Protein AF-E2BE60-F1 (afdb_monomer)

Organism: Harpegnathos saltator (NCBI:txid610380)

Secondary structure (DSSP, 8-state):
---THHHH-TTSGGG--S---S---TTHHHHHHHHHHHHHHHHTTTTTGGGTTSSTT--HHHHHTTSHHHHHHHHHHSTTSS-----SSSHHHHHHHHHHHHHHHHHHT--GGGPPPHHHHHS-S-HHHHHHHHHHHHHHGGG-TT--S---SPPPPP-------HHHHHHHHTT--TTS--TTS----S-------------

Nearest PDB structures (foldseek):
  1wyp-assembly1_A  TM=8.301E-01  e=1.206E-05  Homo sapiens
  1wyn-assembly1_A  TM=6.933E-01  e=1.732E-06  Homo sapiens
  1ujo-assembly1_A  TM=7.524E-01  e=6.278E-05  Mus musculus
  1p2x-assembly1_A  TM=7.053E-01  e=1.124E-04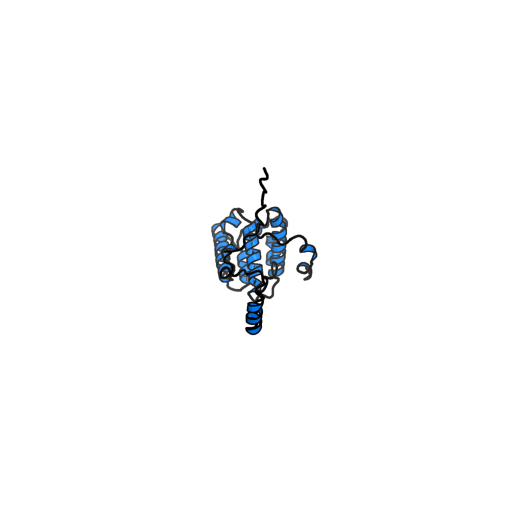  Schizosaccharomyces pombe
  1wym-assembly1_A  TM=6.434E-01  e=5.171E-05  Homo sapiens

Mean predicted aligned error: 15.87 Å

Solvent-accessible surface area (backbone atoms only — not comparable to full-atom values): 12934 Å² total; per-residue (Å²): 132,90,57,80,58,76,84,70,47,70,84,76,59,78,79,65,80,90,80,74,100,70,76,87,51,85,80,46,48,60,59,54,48,50,52,50,49,53,52,47,31,58,79,44,70,40,74,64,32,56,74,44,66,62,36,91,89,49,54,74,62,70,48,51,44,48,16,47,62,57,33,51,48,48,32,68,73,41,76,75,57,57,86,77,80,51,89,79,76,62,70,72,44,22,49,49,23,33,53,47,32,52,56,31,38,51,75,72,63,36,59,73,90,47,57,59,57,60,63,25,50,69,72,60,75,38,58,62,43,49,52,47,25,54,40,43,49,25,48,42,46,77,79,38,85,86,57,84,72,88,74,38,73,74,81,79,81,76,82,80,78,78,79,71,51,71,67,56,52,57,58,48,67,76,61,69,54,103,74,74,75,70,90,83,76,76,75,83,80,76,80,79,88,68,86,80,82,83,78,82,88,76,134

InterPro domains:
  IPR000557 Calponin repeat [PF00402] (176-199)
  IPR000557 Calponin repeat [PS01052] (176-194)
  IPR000557 Calponin repeat [PS51122] (176-200)
  IPR001715 Calponin homology domain [PF00307] (60-141)
  IPR001715 Calponin homology domain [PS50021] (34-141)
  IPR001715 Calponin homology domain [SM00033] (32-137)
  IPR001997 Calponin/LIMCH1 [PR00889] (71-88)
  IPR001997 Calponin/LIMCH1 [PR00889] (123-138)
  IPR003096 Smooth muscle protein/calponin [PR00888] (60-75)
  IPR003096 Smooth muscle protein/calponin [PR00888] (93-109)
  IPR003096 Smooth muscle protein/calponin [PR00888] (109-124)
  IPR003096 Smooth muscle protein/calponin [PR00888] (130-144)
  IPR003096 Smooth muscle protein/calponin [PR00888] (164-177)
  IPR003096 Smooth muscle protein/calponin [PR00888] (177-192)
  IPR036872 CH domain superfamily [G3DSA:1.10.418.10] (22-181)
  IPR036872 CH domain superfamily [SSF47576] (58-186)
  IPR050606 Calponin-like [PTHR47385] (58-199)

Foldseek 3Di:
DPDPCVVVDCVVVVPDPPDDPDDDDPVCLVVLLVLVLVQLCQLVVVPPSVVQVVPVPHDSLNSCLQLQSLLVVLCSLPNPLQPDQDPDDDNVSSQVSLVSSLSSCVVLPQDPVLRDHSCCSNVVVCSVSVSSNSLSSLQSSLVPPPDPTDGRDDHPDDDPPPDDDPVRVVVVVVPPDPPPDDPPPDPVPDPPPDDPDDDDPDD

Structure (mmCIF, N/CA/C/O backbone):
data_AF-E2BE60-F1
#
_entry.id   AF-E2BE60-F1
#
loop_
_atom_site.group_PDB
_atom_site.id
_atom_site.type_symbol
_atom_site.label_atom_id
_atom_site.label_alt_id
_atom_site.label_comp_id
_atom_site.label_asym_id
_atom_site.label_entity_id
_atom_site.label_seq_id
_atom_site.pdbx_PDB_ins_code
_atom_site.Cartn_x
_atom_site.Cartn_y
_atom_site.Cartn_z
_atom_site.occupancy
_atom_site.B_iso_or_equiv
_atom_site.auth_seq_id
_atom_site.auth_comp_id
_atom_site.auth_asym_id
_atom_site.auth_atom_id
_atom_site.pdbx_PDB_model_num
ATOM 1 N N . MET A 1 1 ? -22.199 0.019 -15.075 1.00 29.53 1 MET A N 1
ATOM 2 C CA . MET A 1 1 ? -21.600 -1.322 -15.253 1.00 29.53 1 MET A CA 1
ATOM 3 C C . MET A 1 1 ? -20.177 -1.133 -15.757 1.00 29.53 1 MET A C 1
ATOM 5 O O . MET A 1 1 ? -20.002 -0.871 -16.937 1.00 29.53 1 MET A O 1
ATOM 9 N N . PHE A 1 2 ? -19.172 -1.181 -14.878 1.00 29.64 2 PHE A N 1
ATOM 10 C CA . PHE A 1 2 ? -17.774 -1.249 -15.317 1.00 29.64 2 PHE A CA 1
ATOM 11 C C . PHE A 1 2 ? -17.514 -2.688 -15.772 1.00 29.64 2 PHE A C 1
ATOM 13 O O . PHE A 1 2 ? -17.453 -3.602 -14.953 1.00 29.64 2 PHE A O 1
ATOM 20 N N . SER A 1 3 ? -17.513 -2.895 -17.089 1.00 27.66 3 SER A N 1
ATOM 21 C CA . SER A 1 3 ? -17.305 -4.202 -17.712 1.00 27.66 3 SER A CA 1
ATOM 22 C C . SER A 1 3 ? -15.843 -4.636 -17.578 1.00 27.66 3 SER A C 1
ATOM 24 O O . SER A 1 3 ? -14.936 -3.803 -17.579 1.00 27.66 3 SER A O 1
ATOM 26 N N . ARG A 1 4 ? -15.628 -5.955 -17.523 1.00 34.25 4 ARG A N 1
ATOM 27 C CA . ARG A 1 4 ? -14.328 -6.651 -17.498 1.00 34.25 4 ARG A CA 1
ATOM 28 C C . ARG A 1 4 ? -13.337 -6.150 -18.565 1.00 34.25 4 ARG A C 1
ATOM 30 O O . ARG A 1 4 ? -12.136 -6.210 -18.358 1.00 34.25 4 ARG A O 1
ATOM 37 N N . ALA A 1 5 ? -13.857 -5.558 -19.639 1.00 35.06 5 ALA A N 1
ATOM 38 C CA . ALA A 1 5 ? -13.109 -4.981 -20.750 1.00 35.06 5 ALA A CA 1
ATOM 39 C C . ALA A 1 5 ? -12.204 -3.778 -20.407 1.00 35.06 5 ALA A C 1
ATOM 41 O O . ALA A 1 5 ? -11.332 -3.457 -21.206 1.00 35.06 5 ALA A O 1
ATOM 42 N N . PHE A 1 6 ? -12.369 -3.104 -19.259 1.00 38.34 6 PHE A N 1
ATOM 43 C CA . PHE A 1 6 ? -11.477 -1.983 -18.909 1.00 38.34 6 PHE A CA 1
ATOM 44 C C . PHE A 1 6 ? -10.039 -2.447 -18.620 1.00 38.34 6 PHE A C 1
ATOM 46 O O . PHE A 1 6 ? -9.093 -1.742 -18.948 1.00 38.34 6 PHE A O 1
ATOM 53 N N . PHE A 1 7 ? -9.879 -3.654 -18.066 1.00 37.09 7 PHE A N 1
ATOM 54 C CA . PHE A 1 7 ? -8.565 -4.251 -17.800 1.00 37.09 7 PHE A CA 1
ATOM 55 C C . PHE A 1 7 ? -7.973 -4.997 -19.009 1.00 37.09 7 PHE A C 1
ATOM 57 O O . PHE A 1 7 ? -6.771 -5.237 -19.028 1.00 37.09 7 PHE A O 1
ATOM 64 N N . ASP A 1 8 ? -8.789 -5.313 -20.022 1.00 34.31 8 ASP A N 1
ATOM 65 C CA . ASP A 1 8 ? -8.389 -6.102 -21.201 1.00 34.31 8 ASP A CA 1
ATOM 66 C C . ASP A 1 8 ? -8.247 -5.261 -22.492 1.00 34.31 8 ASP A C 1
ATOM 68 O O . ASP A 1 8 ? -8.010 -5.815 -23.565 1.00 34.31 8 ASP A O 1
ATOM 72 N N . SER A 1 9 ? -8.403 -3.930 -22.441 1.00 32.16 9 SER A N 1
ATOM 73 C CA . SER A 1 9 ? -8.288 -3.087 -23.641 1.00 32.16 9 SER A CA 1
ATOM 74 C C . SER A 1 9 ? -6.819 -2.788 -23.985 1.00 32.16 9 SER A C 1
ATOM 76 O O . SER A 1 9 ? -6.135 -2.120 -23.209 1.00 32.16 9 SER A O 1
ATOM 78 N N . PRO A 1 10 ? -6.318 -3.182 -25.173 1.00 37.44 10 PRO A N 1
ATOM 79 C CA . PRO A 1 10 ? -4.948 -2.884 -25.598 1.00 37.44 10 PRO A CA 1
ATOM 80 C C . PRO A 1 10 ? -4.701 -1.389 -25.867 1.00 37.44 10 PRO A C 1
ATOM 82 O O . PRO A 1 10 ? -3.556 -0.972 -26.022 1.00 37.44 10 PRO A O 1
ATOM 85 N N . ALA A 1 11 ? -5.750 -0.558 -25.888 1.00 36.19 11 ALA A N 1
ATOM 86 C CA . ALA A 1 11 ? -5.642 0.871 -26.178 1.00 36.19 11 ALA A CA 1
ATOM 87 C C . ALA A 1 11 ? -5.039 1.703 -25.027 1.00 36.19 11 ALA A C 1
ATOM 89 O O . ALA A 1 11 ? -4.536 2.797 -25.274 1.00 36.19 11 ALA A O 1
ATOM 90 N N . SER A 1 12 ? -5.030 1.195 -23.790 1.00 38.31 12 SER A N 1
ATOM 91 C CA . SER A 1 12 ? -4.322 1.811 -22.653 1.00 38.31 12 SER A CA 1
ATOM 92 C C . SER A 1 12 ? -2.873 1.321 -22.512 1.00 38.31 12 SER A C 1
ATOM 94 O O . SER A 1 12 ? -2.073 1.966 -21.841 1.00 38.31 12 SER A O 1
ATOM 96 N N . LEU A 1 13 ? -2.495 0.235 -23.197 1.00 39.50 13 LEU A N 1
ATOM 97 C CA . LEU A 1 13 ? -1.150 -0.357 -23.141 1.00 39.50 13 LEU A CA 1
ATOM 98 C C . LEU A 1 13 ? -0.138 0.298 -24.103 1.00 39.50 13 LEU A C 1
ATOM 100 O O . LEU A 1 13 ? 1.062 0.072 -23.978 1.00 39.50 13 LEU A O 1
ATOM 104 N N . CYS A 1 14 ? -0.579 1.154 -25.031 1.00 33.00 14 CYS A N 1
ATOM 105 C CA . CYS A 1 14 ? 0.293 1.763 -26.049 1.00 33.00 14 CYS A CA 1
ATOM 106 C C . CYS A 1 14 ? 1.106 2.991 -25.595 1.00 33.00 14 CYS A C 1
ATOM 108 O O . CYS A 1 14 ? 1.723 3.640 -26.439 1.00 33.00 14 CYS A O 1
ATOM 110 N N . ARG A 1 15 ? 1.153 3.326 -24.298 1.00 37.97 15 ARG A N 1
ATOM 111 C CA . ARG A 1 15 ? 1.992 4.436 -23.802 1.00 37.97 15 ARG A CA 1
ATOM 112 C C . ARG A 1 15 ? 3.081 4.039 -22.808 1.00 37.97 15 ARG A C 1
ATOM 114 O O . ARG A 1 15 ? 3.729 4.913 -22.250 1.00 37.97 15 ARG A O 1
ATOM 121 N N . LEU A 1 16 ? 3.335 2.745 -22.635 1.00 41.06 16 LEU A N 1
ATOM 122 C CA . LEU A 1 16 ? 4.472 2.256 -21.859 1.00 41.06 16 LEU A CA 1
ATOM 123 C C . LEU A 1 16 ? 5.393 1.468 -22.783 1.00 41.06 16 LEU A C 1
ATOM 125 O O . LEU A 1 16 ? 5.323 0.247 -22.891 1.00 41.06 16 LEU A O 1
ATOM 129 N N . ASN A 1 17 ? 6.254 2.204 -23.484 1.00 33.16 17 ASN A N 1
ATOM 130 C CA . ASN A 1 17 ? 7.406 1.621 -24.149 1.00 33.16 17 ASN A CA 1
ATOM 131 C C . ASN A 1 17 ? 8.343 1.097 -23.044 1.00 33.16 17 ASN A C 1
ATOM 133 O O . ASN A 1 17 ? 8.942 1.874 -22.299 1.00 33.16 17 ASN A O 1
ATOM 137 N N . LEU A 1 18 ? 8.382 -0.227 -22.875 1.00 47.12 18 LEU A N 1
ATOM 138 C CA . LEU A 1 18 ? 9.219 -0.921 -21.900 1.00 47.12 18 LEU A CA 1
ATOM 139 C C . LEU A 1 18 ? 10.702 -0.764 -22.271 1.00 47.12 18 LEU A C 1
ATOM 141 O O . LEU A 1 18 ? 11.251 -1.600 -22.983 1.00 47.12 18 LEU A O 1
ATOM 145 N N . SER A 1 19 ? 11.370 0.263 -21.743 1.00 31.89 19 SER A N 1
ATOM 146 C CA . SER A 1 19 ? 12.831 0.248 -21.571 1.00 31.89 19 SER A CA 1
ATOM 147 C C . SER A 1 19 ? 13.354 1.316 -20.598 1.00 31.89 19 SER A C 1
ATOM 149 O O . SER A 1 19 ? 14.282 2.041 -20.937 1.00 31.89 19 SER A O 1
ATOM 151 N N . HIS A 1 20 ? 12.802 1.450 -19.389 1.00 28.44 20 HIS A N 1
ATOM 152 C CA . HIS A 1 20 ? 13.579 1.999 -18.266 1.00 28.44 20 HIS A CA 1
ATOM 153 C C . HIS A 1 20 ? 12.868 1.783 -16.928 1.00 28.44 20 HIS A C 1
ATOM 155 O O . HIS A 1 20 ? 11.764 2.265 -16.705 1.00 28.44 20 HIS A O 1
ATOM 161 N N . ALA A 1 21 ? 13.524 1.071 -16.014 1.00 39.12 21 ALA A N 1
ATOM 162 C CA . ALA A 1 21 ? 13.083 0.865 -14.637 1.00 39.12 21 ALA A CA 1
ATOM 163 C C . ALA A 1 21 ? 13.421 2.080 -13.743 1.00 39.12 21 ALA A C 1
ATOM 165 O O . ALA A 1 21 ? 14.049 1.932 -12.696 1.00 39.12 21 ALA A O 1
ATOM 166 N N . HIS A 1 22 ? 13.053 3.296 -14.161 1.00 32.84 22 HIS A N 1
ATOM 167 C CA . HIS A 1 22 ? 13.385 4.519 -13.425 1.00 32.84 22 HIS A CA 1
ATOM 168 C C . HIS A 1 22 ? 12.292 5.592 -13.585 1.00 32.84 22 HIS A C 1
ATOM 170 O O . HIS A 1 22 ? 12.215 6.261 -14.609 1.00 32.84 22 HIS A O 1
ATOM 176 N N . TRP A 1 23 ? 11.500 5.724 -12.514 1.00 35.41 23 TRP A N 1
ATOM 177 C CA . TRP A 1 23 ? 10.540 6.779 -12.143 1.00 35.41 23 TRP A CA 1
ATOM 178 C C . TRP A 1 23 ? 9.251 6.955 -12.954 1.00 35.41 23 TRP A C 1
ATOM 180 O O . TRP A 1 23 ? 9.242 7.463 -14.067 1.00 35.41 23 TRP A O 1
ATOM 190 N N . ILE A 1 24 ? 8.136 6.697 -12.267 1.00 45.88 24 ILE A N 1
ATOM 191 C CA . ILE A 1 24 ? 6.883 7.442 -12.444 1.00 45.88 24 ILE A CA 1
ATOM 192 C C . ILE A 1 24 ? 7.207 8.924 -12.224 1.00 45.88 24 ILE A C 1
ATOM 194 O O . ILE A 1 24 ? 7.582 9.319 -11.117 1.00 45.88 24 ILE A O 1
ATOM 198 N N . GLN A 1 25 ? 7.132 9.729 -13.283 1.00 32.81 25 GLN A N 1
ATOM 199 C CA . GLN A 1 25 ? 7.243 11.183 -13.174 1.00 32.81 25 GLN A CA 1
ATOM 200 C C . GLN A 1 25 ? 5.952 11.764 -12.572 1.00 32.81 25 GLN A C 1
ATOM 202 O O . GLN A 1 25 ? 4.907 11.115 -12.554 1.00 32.81 25 GLN A O 1
ATOM 207 N N . ALA A 1 26 ? 6.019 12.990 -12.045 1.00 44.44 26 ALA A N 1
ATOM 208 C CA . ALA A 1 26 ? 4.918 13.633 -11.318 1.00 44.44 26 ALA A CA 1
ATOM 209 C C . ALA A 1 26 ? 3.600 13.737 -12.119 1.00 44.44 26 ALA A C 1
ATOM 211 O O . ALA A 1 26 ? 2.528 13.715 -11.514 1.00 44.44 26 ALA A O 1
ATOM 212 N N . ASP A 1 27 ? 3.669 13.772 -13.455 1.00 46.16 27 ASP A N 1
ATOM 213 C CA . ASP A 1 27 ? 2.497 13.816 -14.340 1.00 46.16 27 ASP A CA 1
ATOM 214 C C . ASP A 1 27 ? 1.743 12.466 -14.424 1.00 46.16 27 ASP A C 1
ATOM 216 O O . ASP A 1 27 ? 0.526 12.448 -14.623 1.00 46.16 27 ASP A O 1
ATOM 220 N N . ASP A 1 28 ? 2.410 11.336 -14.153 1.00 56.88 28 ASP A N 1
ATOM 221 C CA 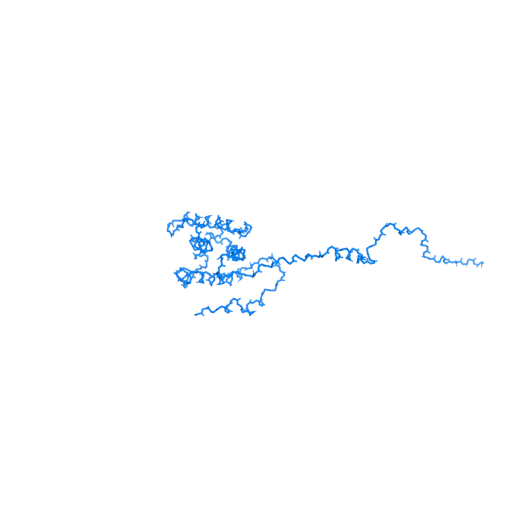. ASP A 1 28 ? 1.822 9.983 -14.173 1.00 56.88 28 ASP A CA 1
ATOM 222 C C . ASP A 1 28 ? 1.081 9.615 -12.876 1.00 56.88 28 ASP A C 1
ATOM 224 O O . ASP A 1 28 ? 0.264 8.692 -12.857 1.00 56.88 28 ASP A O 1
ATOM 228 N N . VAL A 1 29 ? 1.324 10.336 -11.774 1.00 63.78 29 VAL A N 1
ATOM 229 C CA . VAL A 1 29 ? 0.688 10.040 -10.475 1.00 63.78 29 VAL A CA 1
ATOM 230 C C . VAL A 1 29 ? -0.831 10.212 -10.556 1.00 63.78 29 VAL A C 1
ATOM 232 O O . VAL A 1 29 ? -1.564 9.497 -9.877 1.00 63.78 29 VAL A O 1
ATOM 235 N N . SER A 1 30 ? -1.315 11.121 -11.407 1.00 67.31 30 SER A N 1
ATOM 236 C C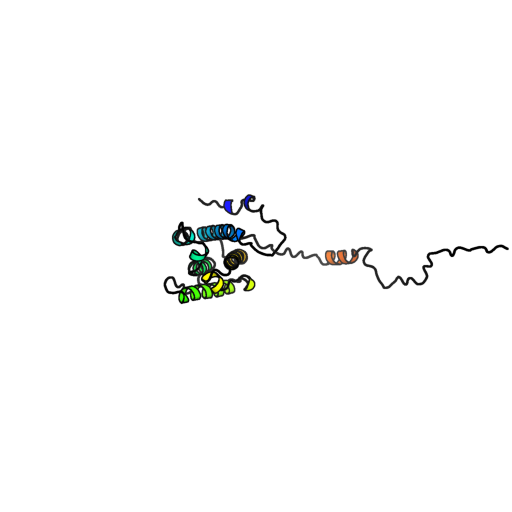A . SER A 1 30 ? -2.746 11.359 -11.612 1.00 67.31 30 SER A CA 1
ATOM 237 C C . SER A 1 30 ? -3.445 10.155 -12.258 1.00 67.31 30 SER A C 1
ATOM 239 O O . SER A 1 30 ? -4.430 9.661 -11.708 1.00 67.31 30 SER A O 1
ATOM 241 N N . ALA A 1 31 ? -2.888 9.616 -13.345 1.00 73.69 31 ALA A N 1
ATOM 242 C CA . ALA A 1 31 ? -3.399 8.430 -14.030 1.00 73.69 31 ALA A CA 1
ATOM 243 C C . ALA A 1 31 ? -3.272 7.169 -13.159 1.00 73.69 31 ALA A C 1
ATOM 245 O O . ALA A 1 31 ? -4.232 6.418 -12.985 1.00 73.69 31 ALA A O 1
ATOM 246 N N . ALA A 1 32 ? -2.118 6.982 -12.515 1.00 76.81 32 ALA A N 1
ATOM 247 C CA . ALA A 1 32 ? -1.900 5.890 -11.572 1.00 76.81 32 ALA A CA 1
ATOM 248 C C . ALA A 1 32 ? -2.890 5.946 -10.389 1.00 76.81 32 ALA A C 1
ATOM 250 O O . ALA A 1 32 ? -3.419 4.921 -9.954 1.00 76.81 32 ALA A O 1
ATOM 251 N N . ALA A 1 33 ? -3.203 7.145 -9.889 1.00 78.19 33 ALA A N 1
ATOM 252 C CA . ALA A 1 33 ? -4.210 7.335 -8.853 1.00 78.19 33 ALA A CA 1
ATOM 253 C C . ALA A 1 33 ? -5.627 6.996 -9.341 1.00 78.19 33 ALA A C 1
ATOM 255 O O . ALA A 1 33 ? -6.426 6.485 -8.554 1.00 78.19 33 ALA A O 1
ATOM 256 N N . GLU A 1 34 ? -5.966 7.248 -10.608 1.00 77.50 34 GLU A N 1
ATOM 257 C CA . GLU A 1 34 ? -7.246 6.832 -11.195 1.00 77.50 34 GLU A CA 1
ATOM 258 C C . GLU A 1 34 ? -7.374 5.308 -11.286 1.00 77.50 34 GLU A C 1
ATOM 260 O O . GLU A 1 34 ? -8.413 4.757 -10.908 1.00 77.50 34 GLU A O 1
ATOM 265 N N . GLU A 1 35 ? -6.309 4.608 -11.680 1.00 80.44 35 GLU A N 1
ATOM 266 C CA . GLU A 1 35 ? -6.279 3.142 -11.673 1.00 80.44 35 GLU A CA 1
ATOM 267 C C . GLU A 1 35 ? -6.461 2.582 -10.260 1.00 80.44 35 GLU A C 1
ATOM 269 O O . GLU A 1 35 ? -7.292 1.697 -10.028 1.00 80.44 35 GLU A O 1
ATOM 274 N N . VAL A 1 36 ? -5.749 3.146 -9.281 1.00 82.88 36 VAL A N 1
ATOM 275 C CA . VAL A 1 36 ? -5.900 2.774 -7.871 1.00 82.88 36 VAL A CA 1
ATOM 276 C C . VAL A 1 36 ? -7.323 3.056 -7.380 1.00 82.88 36 VAL A C 1
ATOM 278 O O . VAL A 1 36 ? -7.920 2.218 -6.697 1.00 82.88 36 VAL A O 1
ATOM 281 N N . ARG A 1 37 ? -7.923 4.194 -7.751 1.00 80.62 37 ARG A N 1
ATOM 282 C CA . ARG A 1 37 ? -9.325 4.512 -7.425 1.00 80.62 37 ARG A CA 1
ATOM 283 C C . ARG A 1 37 ? -10.275 3.457 -7.986 1.00 80.62 37 ARG A C 1
ATOM 285 O O . ARG A 1 37 ? -11.144 2.985 -7.248 1.00 80.62 37 ARG A O 1
ATOM 292 N N . ALA A 1 38 ? -10.108 3.064 -9.248 1.00 79.56 38 ALA A N 1
ATOM 293 C CA . ALA A 1 38 ? -10.925 2.038 -9.892 1.00 79.56 38 ALA A CA 1
ATOM 294 C C . ALA A 1 38 ? -10.751 0.665 -9.221 1.00 79.56 38 ALA A C 1
ATOM 296 O O . ALA A 1 38 ? -11.735 -0.019 -8.925 1.00 79.56 38 ALA A O 1
ATOM 297 N N . TYR A 1 39 ? -9.513 0.297 -8.892 1.00 82.75 39 TYR A N 1
ATOM 298 C CA . TYR A 1 39 ? -9.183 -0.936 -8.182 1.00 82.75 39 TYR A CA 1
ATOM 299 C C . TYR A 1 39 ? -9.859 -1.014 -6.807 1.00 82.75 39 TYR A C 1
ATOM 301 O O . TYR A 1 39 ? -10.541 -1.992 -6.484 1.00 82.75 39 TYR A O 1
ATOM 309 N N . PHE A 1 40 ? -9.763 0.055 -6.013 1.00 83.06 40 PHE A N 1
ATOM 310 C CA . PHE A 1 40 ? -10.446 0.145 -4.723 1.00 83.06 40 PHE A CA 1
ATOM 311 C C . PHE A 1 40 ? -11.973 0.142 -4.895 1.00 83.06 40 PHE A C 1
ATOM 313 O O . PHE A 1 40 ? -12.689 -0.464 -4.092 1.00 83.06 40 PHE A O 1
ATOM 320 N N . ALA A 1 41 ? -12.508 0.809 -5.922 1.00 79.69 41 ALA A N 1
ATOM 321 C CA . ALA A 1 41 ? -13.943 0.807 -6.205 1.00 79.69 41 ALA A CA 1
ATOM 322 C C . ALA A 1 41 ? -14.464 -0.615 -6.452 1.00 79.69 41 ALA A C 1
ATOM 324 O O . ALA A 1 41 ? -15.499 -0.987 -5.892 1.00 79.69 41 ALA A O 1
ATOM 325 N N . PHE A 1 42 ? -13.707 -1.419 -7.201 1.00 79.38 42 PHE A N 1
ATOM 326 C CA . PHE A 1 42 ? -14.026 -2.817 -7.460 1.00 79.38 42 PHE A CA 1
ATOM 327 C C . PHE A 1 42 ? -13.950 -3.671 -6.188 1.00 79.38 42 PHE A C 1
ATOM 329 O O . PHE A 1 42 ? -14.931 -4.316 -5.827 1.00 79.38 42 PHE A O 1
ATOM 336 N N . ILE A 1 43 ? -12.825 -3.645 -5.460 1.00 83.12 43 ILE A N 1
ATOM 337 C CA . ILE A 1 43 ? -12.624 -4.498 -4.269 1.00 83.12 43 ILE A CA 1
ATOM 338 C C . ILE A 1 43 ? -13.693 -4.258 -3.203 1.00 83.12 43 ILE A C 1
ATOM 340 O O . ILE A 1 43 ? -14.154 -5.186 -2.533 1.00 83.12 43 ILE A O 1
ATOM 344 N N . PHE A 1 44 ? -14.103 -3.004 -3.032 1.00 81.00 44 PHE A N 1
ATOM 345 C CA . PHE A 1 44 ? -15.101 -2.642 -2.035 1.00 81.00 44 PHE A CA 1
ATOM 346 C C . PHE A 1 44 ? -16.538 -2.635 -2.576 1.00 81.00 44 PHE A C 1
ATOM 348 O O . PHE A 1 44 ? -17.441 -2.244 -1.829 1.00 81.00 44 PHE A O 1
ATOM 355 N N . ASN A 1 45 ? -16.781 -3.073 -3.822 1.00 71.81 45 ASN A N 1
ATOM 356 C CA . ASN A 1 45 ? -18.092 -3.028 -4.487 1.00 71.81 45 ASN A CA 1
ATOM 357 C C . ASN A 1 45 ? -18.783 -1.655 -4.330 1.00 71.81 45 ASN A C 1
ATOM 359 O O . ASN A 1 45 ? -19.981 -1.577 -4.063 1.00 71.81 45 ASN A O 1
ATOM 363 N N . GLY A 1 46 ? -18.009 -0.566 -4.364 1.00 61.06 46 GLY A N 1
ATOM 364 C CA . GLY A 1 46 ? -18.480 0.806 -4.137 1.00 61.06 46 GLY A CA 1
ATOM 365 C C . GLY A 1 46 ? -18.947 1.156 -2.711 1.00 61.06 46 GLY A C 1
ATOM 366 O O . GLY A 1 46 ? -19.115 2.335 -2.413 1.00 61.06 46 GLY A O 1
ATOM 367 N N . LYS A 1 47 ? -19.109 0.194 -1.790 1.00 57.28 47 LYS A N 1
ATOM 368 C CA . LYS A 1 47 ? -19.741 0.421 -0.469 1.00 57.28 47 LYS A CA 1
ATOM 369 C C . LYS A 1 47 ? -18.952 1.353 0.457 1.00 57.28 47 LYS A C 1
ATOM 371 O O . LYS A 1 47 ? -19.541 2.122 1.204 1.00 57.28 47 LYS A O 1
ATOM 376 N N . ILE A 1 48 ? -17.621 1.255 0.442 1.00 58.03 48 ILE A N 1
ATOM 377 C CA . ILE A 1 48 ? -16.717 2.050 1.301 1.00 58.03 48 ILE A CA 1
ATOM 378 C C . ILE A 1 48 ? -16.065 3.189 0.506 1.00 58.03 48 ILE A C 1
ATOM 380 O O . ILE A 1 48 ? -15.850 4.283 1.026 1.00 58.03 48 ILE A O 1
ATOM 384 N N . THR A 1 49 ? -15.773 2.939 -0.768 1.00 52.56 49 THR A N 1
ATOM 385 C CA . THR A 1 49 ? -15.048 3.837 -1.671 1.00 52.56 49 THR A CA 1
ATOM 386 C C . THR A 1 49 ? -15.878 5.023 -2.138 1.00 52.56 49 THR A C 1
ATOM 388 O O . THR A 1 49 ? -15.321 6.116 -2.276 1.00 52.56 49 THR A O 1
ATOM 391 N N . SER A 1 50 ? -17.199 4.852 -2.297 1.00 48.91 50 SER A N 1
ATOM 392 C CA . SER A 1 50 ? -18.069 5.930 -2.781 1.00 48.91 50 SER A CA 1
ATOM 393 C C . SER A 1 50 ? -18.181 7.107 -1.799 1.00 48.91 50 SER A C 1
ATOM 395 O O . SER A 1 50 ? -18.572 8.206 -2.174 1.00 48.91 50 SER A O 1
ATOM 397 N N . ALA A 1 51 ? -17.809 6.896 -0.532 1.00 51.94 51 ALA A N 1
ATOM 398 C CA . ALA A 1 51 ? -17.873 7.924 0.496 1.00 51.94 51 ALA A CA 1
ATOM 399 C C . ALA A 1 51 ? -16.561 8.705 0.679 1.00 51.94 51 ALA A C 1
ATOM 401 O O . ALA A 1 51 ? -16.615 9.789 1.249 1.00 51.94 51 ALA A O 1
ATOM 402 N N . ARG A 1 52 ? -15.385 8.211 0.258 1.00 59.47 52 ARG A N 1
ATOM 403 C CA . ARG A 1 52 ? -14.099 8.877 0.584 1.00 59.47 52 ARG A CA 1
ATOM 404 C C . ARG A 1 52 ? -13.172 9.116 -0.610 1.00 59.47 52 ARG A C 1
ATOM 406 O O . ARG A 1 52 ? -12.679 10.227 -0.728 1.00 59.47 52 ARG A O 1
ATOM 413 N N . LEU A 1 53 ? -12.988 8.142 -1.514 1.00 61.12 53 LEU A N 1
ATOM 414 C CA . LEU A 1 53 ? -12.160 8.334 -2.722 1.00 61.12 53 LEU A CA 1
ATOM 415 C C . LEU A 1 53 ? -12.930 8.949 -3.896 1.00 61.12 53 LEU A C 1
ATOM 417 O O . LEU A 1 53 ? -12.306 9.587 -4.729 1.00 61.12 53 LEU A O 1
ATOM 421 N N . CYS A 1 54 ? -14.247 8.756 -4.014 1.00 49.75 54 CYS A N 1
ATOM 422 C CA . CYS A 1 54 ? -15.009 9.310 -5.146 1.00 49.75 54 CYS A CA 1
ATOM 423 C C . CYS A 1 54 ? -15.775 10.598 -4.807 1.00 49.75 54 CYS A C 1
ATOM 425 O O . CYS A 1 54 ? -16.499 11.117 -5.656 1.00 49.75 54 CYS A O 1
ATOM 427 N N . ARG A 1 55 ? -15.667 11.103 -3.568 1.00 56.41 55 ARG A N 1
ATOM 428 C CA . ARG A 1 55 ? -16.352 12.339 -3.186 1.00 56.41 55 ARG A CA 1
ATOM 429 C C . ARG A 1 55 ? -15.716 13.471 -3.997 1.00 56.41 55 ARG A C 1
ATOM 431 O O . ARG A 1 55 ? -14.523 13.731 -3.856 1.00 56.41 55 ARG A O 1
ATOM 438 N N . THR A 1 56 ? -16.496 14.083 -4.882 1.00 48.03 56 THR A N 1
ATOM 439 C CA . THR A 1 56 ? -16.083 15.201 -5.737 1.00 48.03 56 THR A CA 1
ATOM 440 C C . THR A 1 56 ? -15.517 16.315 -4.854 1.00 48.03 56 THR A C 1
ATOM 442 O O . THR A 1 56 ? -16.276 16.970 -4.143 1.00 48.03 56 THR A O 1
ATOM 445 N N . GLY A 1 57 ? -14.187 16.459 -4.831 1.00 61.41 57 GLY A N 1
ATOM 446 C CA . GLY A 1 57 ? -13.470 17.455 -4.024 1.00 61.41 57 GLY A CA 1
ATOM 447 C C . GLY A 1 57 ? -12.430 16.918 -3.029 1.00 61.41 57 GLY A C 1
ATOM 448 O O . GLY A 1 57 ? -11.763 17.729 -2.398 1.00 61.41 57 GLY A O 1
ATOM 449 N N . VAL A 1 58 ? -12.259 15.596 -2.869 1.00 70.81 58 VAL A N 1
ATOM 450 C CA . VAL A 1 58 ? -11.204 15.036 -1.996 1.00 70.81 58 VAL A CA 1
ATOM 451 C C . VAL A 1 58 ? -10.019 14.547 -2.829 1.00 70.81 58 VAL A C 1
ATOM 453 O O . VAL A 1 58 ? -10.157 13.648 -3.669 1.00 70.81 58 VAL A O 1
ATOM 456 N N . SER A 1 59 ? -8.843 15.125 -2.579 1.00 82.19 59 SER A N 1
ATOM 457 C CA . SER A 1 59 ? -7.596 14.719 -3.227 1.00 82.19 59 SER A CA 1
ATOM 458 C C . SER A 1 59 ? -7.222 13.275 -2.870 1.00 82.19 59 SER A C 1
ATOM 460 O O . SER A 1 59 ? -7.617 12.744 -1.829 1.00 82.19 59 SER A O 1
ATOM 462 N N . TYR A 1 60 ? -6.495 12.606 -3.765 1.00 81.44 60 TYR A N 1
ATOM 463 C CA . TYR A 1 60 ? -6.122 11.190 -3.628 1.00 81.44 60 TYR A CA 1
ATOM 464 C C . TYR A 1 60 ? -5.376 10.928 -2.315 1.00 81.44 60 TYR A C 1
ATOM 466 O O . TYR A 1 60 ? -5.705 10.020 -1.553 1.00 81.44 60 TYR A O 1
ATOM 474 N N . GLU A 1 61 ? -4.416 11.794 -2.032 1.00 84.38 61 GLU A N 1
ATOM 475 C CA . GLU A 1 61 ? -3.569 11.774 -0.857 1.00 84.38 61 GLU A CA 1
ATOM 476 C C . GLU A 1 61 ? -4.363 11.983 0.441 1.00 84.38 61 GLU A C 1
ATOM 478 O O . GLU A 1 61 ? -4.133 11.275 1.417 1.00 84.38 61 GLU A O 1
ATOM 483 N N . ASP A 1 62 ? -5.366 12.866 0.443 1.00 85.44 62 ASP A N 1
ATOM 484 C CA . ASP A 1 62 ? -6.213 13.111 1.617 1.00 85.44 62 ASP A CA 1
ATOM 485 C C . ASP A 1 62 ? -7.150 11.949 1.917 1.00 85.44 62 ASP A C 1
ATOM 487 O O . ASP A 1 62 ? -7.444 11.658 3.079 1.00 85.44 62 ASP A O 1
ATOM 491 N N . ALA A 1 63 ? -7.602 11.253 0.875 1.00 85.19 63 ALA A N 1
ATOM 492 C CA . ALA A 1 63 ? -8.424 10.070 1.043 1.00 85.19 63 ALA A CA 1
ATOM 493 C C . ALA A 1 63 ? -7.640 8.923 1.701 1.00 85.19 63 ALA A C 1
ATOM 495 O O . ALA A 1 63 ? -8.230 8.172 2.473 1.00 85.19 63 ALA A O 1
ATOM 496 N N . LEU A 1 64 ? -6.337 8.793 1.422 1.00 88.12 64 LEU A N 1
ATOM 497 C CA . LEU A 1 64 ? -5.481 7.724 1.952 1.00 88.12 64 LEU A CA 1
ATOM 498 C C . LEU A 1 64 ? -4.795 8.073 3.281 1.00 88.12 64 LEU A C 1
ATOM 500 O O . LEU A 1 64 ? -4.382 7.164 4.004 1.00 88.12 64 LEU A O 1
ATOM 504 N N . ARG A 1 65 ? -4.693 9.363 3.623 1.00 88.31 65 ARG A N 1
ATOM 505 C CA . ARG A 1 65 ? -3.961 9.875 4.795 1.00 88.31 65 ARG A CA 1
ATOM 506 C C . ARG A 1 65 ? -4.371 9.248 6.129 1.00 88.31 65 ARG A C 1
ATOM 508 O O . ARG A 1 65 ? -3.557 9.145 7.038 1.00 88.31 65 ARG A O 1
ATOM 515 N N . ASP A 1 66 ? -5.620 8.812 6.249 1.00 86.38 66 ASP A N 1
ATOM 516 C CA . ASP A 1 66 ? -6.155 8.196 7.465 1.00 86.38 66 ASP A CA 1
ATOM 517 C C . ASP A 1 66 ? -5.596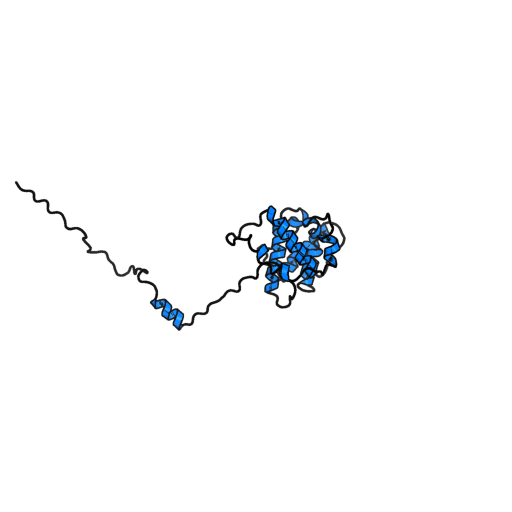 6.785 7.763 1.00 86.38 66 ASP A C 1
ATOM 519 O O . ASP A 1 66 ? -5.756 6.274 8.878 1.00 86.38 66 ASP A O 1
ATOM 523 N N . GLY A 1 67 ? -4.997 6.126 6.764 1.00 88.56 67 GLY A N 1
ATOM 524 C CA . GLY A 1 67 ? -4.552 4.731 6.804 1.00 88.56 67 GLY A CA 1
ATOM 525 C C . GLY A 1 67 ? -5.677 3.692 6.930 1.00 88.56 67 GLY A C 1
ATOM 526 O O . GLY A 1 67 ? -5.429 2.491 6.836 1.00 88.56 67 GLY A O 1
ATOM 527 N N . VAL A 1 68 ? -6.934 4.109 7.103 1.00 89.56 68 VAL A N 1
ATOM 528 C CA . VAL A 1 68 ? -8.080 3.217 7.347 1.00 89.56 68 VAL A CA 1
ATOM 529 C C . VAL A 1 68 ? -8.388 2.403 6.101 1.00 89.56 68 VAL A C 1
ATOM 531 O O . VAL A 1 68 ? -8.663 1.205 6.186 1.00 89.56 68 VAL A O 1
ATOM 534 N N . LEU A 1 69 ? -8.363 3.050 4.936 1.00 88.88 69 LEU A N 1
ATOM 535 C CA . LEU A 1 69 ? -8.634 2.390 3.662 1.00 88.88 69 LEU A CA 1
ATOM 536 C C . LEU A 1 69 ? -7.549 1.383 3.291 1.00 88.88 69 LEU A C 1
ATOM 538 O O . LEU A 1 69 ? -7.877 0.294 2.826 1.00 88.88 69 LEU A O 1
ATOM 542 N N . LEU A 1 70 ? -6.289 1.715 3.567 1.00 91.00 70 LEU A N 1
ATOM 543 C CA . LEU A 1 70 ? -5.146 0.834 3.340 1.00 91.00 70 LEU A CA 1
ATOM 544 C C . LEU A 1 70 ? -5.223 -0.416 4.230 1.00 91.00 70 LEU A C 1
ATOM 546 O O . LEU A 1 70 ? -5.118 -1.540 3.741 1.00 91.00 70 LEU A O 1
ATOM 550 N N . CYS A 1 71 ? -5.529 -0.256 5.519 1.00 92.31 71 CYS A N 1
ATOM 551 C CA . CYS A 1 71 ? -5.741 -1.397 6.413 1.00 92.31 71 CYS A CA 1
ATOM 552 C C . CYS A 1 71 ? -6.930 -2.269 5.985 1.00 92.31 71 CYS A C 1
ATOM 554 O O . CYS A 1 71 ? -6.866 -3.499 6.031 1.00 92.31 71 CYS A O 1
ATOM 556 N N . LYS A 1 72 ? -8.027 -1.645 5.539 1.00 89.69 72 LYS A N 1
ATOM 557 C CA . LYS A 1 72 ? -9.191 -2.370 5.013 1.00 89.69 72 LYS A CA 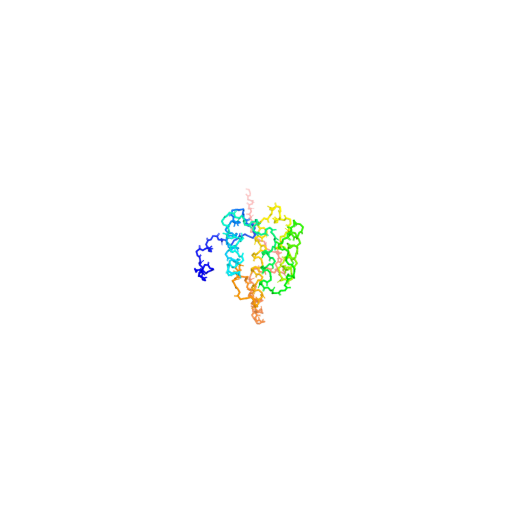1
ATOM 558 C C . LYS A 1 72 ? -8.863 -3.126 3.728 1.00 89.69 72 LYS A C 1
ATOM 560 O O . LYS A 1 72 ? -9.408 -4.210 3.544 1.00 89.69 72 LYS A O 1
ATOM 565 N N . LEU A 1 73 ? -8.001 -2.580 2.866 1.00 89.94 73 LEU A N 1
ATOM 566 C CA . LEU A 1 73 ? -7.533 -3.254 1.655 1.00 89.94 73 LEU A CA 1
ATOM 567 C C . LEU A 1 73 ? -6.804 -4.548 2.027 1.00 89.94 73 LEU A C 1
ATOM 569 O O . LEU A 1 73 ? -7.175 -5.609 1.536 1.00 89.94 73 LEU A O 1
ATOM 573 N N . MET A 1 74 ? -5.847 -4.483 2.955 1.00 91.38 74 MET A N 1
ATOM 574 C CA . MET A 1 74 ? -5.103 -5.669 3.395 1.00 91.38 74 MET A CA 1
ATOM 575 C C . MET A 1 74 ? -6.022 -6.742 3.981 1.00 91.38 74 MET A C 1
ATOM 577 O O . MET A 1 74 ? -5.910 -7.907 3.618 1.00 91.38 74 MET A O 1
ATOM 581 N N . ASN A 1 75 ? -6.999 -6.344 4.800 1.00 91.19 75 ASN A N 1
ATOM 582 C CA . ASN A 1 75 ? -7.995 -7.268 5.348 1.00 91.19 75 ASN A CA 1
ATOM 583 C C . ASN A 1 75 ? -8.943 -7.869 4.298 1.00 91.19 75 ASN A C 1
ATOM 585 O O . ASN A 1 75 ? -9.581 -8.885 4.569 1.00 91.19 75 ASN A O 1
ATOM 589 N N . LYS A 1 76 ? -9.086 -7.240 3.125 1.00 88.56 76 LYS A N 1
ATOM 590 C CA . LYS A 1 76 ? -9.830 -7.810 1.996 1.00 88.56 76 LYS A CA 1
ATOM 591 C C . LYS A 1 76 ? -9.010 -8.826 1.222 1.00 88.56 76 LYS A C 1
ATOM 593 O O . LYS A 1 76 ? -9.586 -9.823 0.805 1.00 88.56 76 LYS A O 1
ATOM 598 N N . LEU A 1 77 ? -7.716 -8.569 1.048 1.00 87.75 77 LEU A N 1
ATOM 599 C CA . LEU A 1 77 ? -6.798 -9.499 0.394 1.00 87.75 77 LEU A CA 1
ATOM 600 C C . LEU A 1 77 ? -6.623 -10.765 1.226 1.00 87.75 77 LEU A C 1
ATOM 602 O O . LEU A 1 77 ? -6.766 -11.866 0.709 1.00 87.75 77 LEU A O 1
ATOM 606 N N . GLN A 1 78 ? -6.385 -10.595 2.523 1.00 87.50 78 GLN A N 1
ATOM 607 C CA . GLN A 1 78 ? -6.282 -11.694 3.465 1.00 87.50 78 GLN A CA 1
ATOM 608 C C . GLN A 1 78 ? -6.950 -11.291 4.788 1.00 87.50 78 GLN A C 1
ATOM 610 O O . GLN A 1 78 ? -6.532 -10.324 5.434 1.00 87.50 78 GLN A O 1
ATOM 615 N N . PRO A 1 79 ? -8.004 -12.003 5.217 1.00 88.12 79 PRO A N 1
ATOM 616 C CA . PRO A 1 79 ? -8.724 -11.656 6.433 1.00 88.12 79 PRO A CA 1
ATOM 617 C C . PRO A 1 79 ? -7.844 -11.851 7.674 1.00 88.12 79 PRO A C 1
ATOM 619 O O . PRO A 1 79 ? -7.093 -12.817 7.781 1.00 88.12 79 PRO A O 1
ATOM 622 N N . GLY A 1 80 ? -7.956 -10.932 8.637 1.00 87.38 80 GLY A N 1
ATOM 623 C CA . GLY A 1 80 ? -7.253 -11.015 9.925 1.00 87.38 80 GLY A CA 1
ATOM 624 C C . GLY A 1 80 ? -5.815 -10.488 9.921 1.00 87.38 80 GLY A C 1
ATOM 625 O O . GLY A 1 80 ? -5.118 -10.624 10.924 1.00 87.38 80 GLY A O 1
ATOM 626 N N . LEU A 1 81 ? -5.367 -9.867 8.828 1.00 87.88 81 LEU A N 1
ATOM 627 C CA . LEU A 1 81 ? -3.994 -9.383 8.692 1.00 87.88 81 LEU A CA 1
ATOM 628 C C . LEU A 1 81 ? -3.741 -8.101 9.513 1.00 87.88 81 LEU A C 1
ATOM 630 O O . LEU A 1 81 ? -2.690 -7.957 10.142 1.00 87.88 81 LEU A O 1
ATOM 634 N N . VAL A 1 82 ? -4.741 -7.217 9.585 1.00 90.44 82 VAL A N 1
ATOM 635 C CA . VAL A 1 82 ? -4.791 -6.045 10.473 1.00 90.44 82 VAL A CA 1
ATOM 636 C C . VAL A 1 82 ? -5.929 -6.220 11.478 1.00 90.44 82 VAL A C 1
ATOM 638 O O . VAL A 1 82 ? -7.104 -6.222 11.109 1.00 90.44 82 VAL A O 1
ATOM 641 N N . SER A 1 83 ? -5.597 -6.341 12.763 1.00 86.00 83 SER A N 1
ATOM 642 C CA . SER A 1 83 ? -6.567 -6.647 13.822 1.00 86.00 83 SER A CA 1
ATOM 643 C C . SER A 1 83 ? -7.378 -5.437 14.297 1.00 86.00 83 SER A C 1
ATOM 645 O O . SER A 1 83 ? -8.566 -5.581 14.582 1.00 86.00 83 SER A O 1
ATOM 647 N N . LYS A 1 84 ? -6.778 -4.240 14.379 1.00 87.81 84 LYS A N 1
ATOM 648 C CA . LYS A 1 84 ? -7.425 -3.050 14.956 1.00 87.81 84 LYS A CA 1
ATOM 649 C C . LYS A 1 84 ? -7.222 -1.809 14.094 1.00 87.81 84 LYS A C 1
ATOM 651 O O . LYS A 1 84 ? -6.142 -1.236 14.060 1.00 87.81 84 LYS A O 1
ATOM 656 N N . ILE A 1 85 ? -8.299 -1.340 13.469 1.00 89.75 85 ILE A N 1
ATOM 657 C CA . ILE A 1 85 ? -8.278 -0.137 12.631 1.00 89.75 85 ILE A CA 1
ATOM 658 C C . ILE A 1 85 ? -8.875 1.038 13.403 1.00 89.75 85 ILE A C 1
ATOM 660 O O . ILE A 1 85 ? -10.036 0.995 13.811 1.00 89.75 85 ILE A O 1
ATOM 664 N N . ASN A 1 86 ? -8.101 2.107 13.574 1.00 89.69 86 ASN A N 1
ATOM 665 C CA . ASN A 1 86 ? -8.562 3.315 14.244 1.00 89.69 86 ASN A CA 1
ATOM 666 C C . ASN A 1 86 ? -9.286 4.226 13.242 1.00 89.69 86 ASN A C 1
ATOM 668 O O . ASN A 1 86 ? -8.650 4.844 12.396 1.00 89.69 86 ASN A O 1
ATOM 672 N N . THR A 1 87 ? -10.613 4.339 13.322 1.00 83.56 87 THR A N 1
ATOM 673 C CA . THR A 1 87 ? -11.392 5.177 12.385 1.00 83.56 87 THR A CA 1
ATOM 674 C C . THR A 1 87 ? -11.515 6.638 12.809 1.00 83.56 87 THR A C 1
ATOM 676 O O . THR A 1 87 ? -11.792 7.486 11.963 1.00 83.56 87 THR A O 1
ATOM 679 N N . SER A 1 88 ? -11.321 6.925 14.100 1.00 76.06 88 SER A N 1
ATOM 680 C CA . SER A 1 88 ? -11.503 8.252 14.693 1.00 76.06 88 SER A CA 1
ATOM 681 C C . SER A 1 88 ? -10.426 8.544 15.742 1.00 76.06 88 SER A C 1
ATOM 683 O O . SER A 1 88 ? -10.158 7.733 16.638 1.00 76.06 88 SER A O 1
ATOM 685 N N . GLY A 1 89 ? -9.829 9.729 15.656 1.00 75.19 89 GLY A N 1
ATOM 686 C CA . GLY A 1 89 ? -8.829 10.245 16.589 1.00 75.19 89 GLY A CA 1
ATOM 687 C C . GLY A 1 89 ? -7.852 11.192 15.900 1.00 75.19 89 GLY A C 1
ATOM 688 O O . GLY A 1 89 ? -7.984 11.442 14.705 1.00 75.19 89 GLY A O 1
ATOM 689 N N . GLY A 1 90 ? -6.901 11.727 16.667 1.00 85.12 90 GLY A N 1
ATOM 690 C CA . GLY A 1 90 ? -5.858 12.605 16.136 1.00 85.12 90 GLY A CA 1
ATOM 691 C C . GLY A 1 90 ? -4.787 11.861 15.336 1.00 85.12 90 GLY A C 1
ATOM 692 O O . GLY A 1 90 ? -4.799 10.631 15.238 1.00 85.12 90 GLY A O 1
ATOM 693 N N . ASP A 1 91 ? -3.828 12.628 14.830 1.00 87.31 91 ASP A N 1
ATOM 694 C CA . ASP A 1 91 ? -2.739 12.210 13.939 1.00 87.31 91 ASP A CA 1
ATOM 695 C C . ASP A 1 91 ? -1.985 10.955 14.401 1.00 87.31 91 ASP A C 1
ATOM 697 O O . ASP A 1 91 ? -1.666 10.083 13.594 1.00 87.31 91 ASP A O 1
ATOM 701 N N . TYR A 1 92 ? -1.786 10.788 15.712 1.00 89.00 92 TYR A N 1
ATOM 702 C CA . TYR A 1 92 ? -1.117 9.613 16.280 1.00 89.00 92 TYR A CA 1
ATOM 703 C C . TYR A 1 92 ? -1.818 8.287 15.938 1.00 89.00 92 TYR A C 1
ATOM 705 O O . TYR A 1 92 ? -1.154 7.277 15.710 1.00 89.00 92 TYR A O 1
ATOM 713 N N . LYS A 1 93 ? -3.158 8.269 15.866 1.00 90.19 93 LYS A N 1
ATOM 714 C CA . LYS A 1 93 ? -3.913 7.058 15.504 1.00 90.19 93 LYS A CA 1
ATOM 715 C C . LYS A 1 93 ? -3.852 6.769 14.010 1.00 90.19 93 LYS A C 1
ATOM 717 O O . LYS A 1 93 ? -3.888 5.604 13.621 1.00 90.19 93 LYS A O 1
ATOM 722 N N . MET A 1 94 ? -3.782 7.814 13.187 1.00 89.94 94 MET A N 1
ATOM 723 C CA . MET A 1 94 ? -3.613 7.670 11.740 1.00 89.94 94 MET A CA 1
ATOM 724 C C . MET A 1 94 ? -2.221 7.110 11.433 1.00 89.94 94 MET A C 1
ATOM 726 O O . MET A 1 94 ? -2.112 6.144 10.682 1.00 89.94 94 MET A O 1
ATOM 730 N N . MET A 1 95 ? -1.180 7.605 12.115 1.00 91.69 95 MET A N 1
ATOM 731 C CA . MET A 1 95 ? 0.167 7.024 12.048 1.00 91.69 95 MET A CA 1
ATOM 732 C C . MET A 1 95 ? 0.197 5.555 12.474 1.00 91.69 95 MET A C 1
ATOM 734 O O . MET A 1 95 ? 0.817 4.733 11.802 1.00 91.69 95 MET A O 1
ATOM 738 N N . ASP A 1 96 ? -0.494 5.197 13.558 1.00 92.69 96 ASP A N 1
ATOM 739 C CA . ASP A 1 96 ? -0.578 3.800 13.991 1.00 92.69 96 ASP A CA 1
ATOM 740 C C . ASP A 1 96 ? -1.231 2.904 12.923 1.00 92.69 96 ASP A C 1
ATOM 742 O O . ASP A 1 96 ? -0.715 1.826 12.631 1.00 92.69 96 ASP A O 1
ATOM 746 N N . ASN A 1 97 ? -2.297 3.366 12.257 1.00 92.94 97 ASN A N 1
ATOM 747 C CA . ASN A 1 97 ? -2.890 2.630 11.136 1.00 92.94 97 ASN A CA 1
ATOM 748 C C . ASN A 1 97 ? -1.877 2.400 10.001 1.00 92.94 97 ASN A C 1
ATOM 750 O O . ASN A 1 97 ? -1.783 1.287 9.487 1.00 92.94 97 ASN A O 1
ATOM 754 N N . LEU A 1 98 ? -1.102 3.422 9.621 1.00 93.62 98 LEU A N 1
ATOM 755 C CA . LEU A 1 98 ? -0.093 3.307 8.559 1.00 93.62 98 LEU A CA 1
ATOM 756 C C . LEU A 1 98 ? 1.016 2.313 8.931 1.00 93.62 98 LEU A C 1
ATOM 758 O O . LEU A 1 98 ? 1.391 1.468 8.118 1.00 93.62 98 LEU A O 1
ATOM 762 N N . ASN A 1 99 ? 1.471 2.332 10.183 1.00 93.62 99 ASN A N 1
ATOM 763 C CA . ASN A 1 99 ? 2.451 1.368 10.684 1.00 93.62 99 ASN A CA 1
ATOM 764 C C . ASN A 1 99 ? 1.892 -0.065 10.716 1.00 93.62 99 ASN A C 1
ATOM 766 O O . ASN A 1 99 ? 2.598 -1.026 10.402 1.00 93.62 99 ASN A O 1
ATOM 770 N N . GLN A 1 100 ? 0.617 -0.236 11.079 1.00 94.12 100 GLN A N 1
ATOM 771 C CA . GLN A 1 100 ? -0.056 -1.534 11.007 1.00 94.12 100 GLN A CA 1
ATOM 772 C C . GLN A 1 100 ? -0.182 -2.029 9.560 1.00 94.12 100 GLN A C 1
ATOM 774 O O . GLN A 1 100 ? 0.043 -3.211 9.302 1.00 94.12 100 GLN A O 1
ATOM 779 N N . PHE A 1 101 ? -0.477 -1.134 8.615 1.00 94.62 101 PHE A N 1
ATOM 780 C CA . PHE A 1 101 ? -0.514 -1.443 7.188 1.00 94.62 101 PHE A CA 1
ATOM 781 C C . PHE A 1 101 ? 0.848 -1.912 6.653 1.00 94.62 101 PHE A C 1
ATOM 783 O O . PHE A 1 101 ? 0.906 -2.927 5.963 1.00 94.62 101 PHE A O 1
ATOM 790 N N . GLN A 1 102 ? 1.953 -1.251 7.004 1.00 94.12 102 GLN A N 1
ATOM 791 C CA . GLN A 1 102 ? 3.293 -1.685 6.581 1.00 94.12 102 GLN A CA 1
ATOM 792 C C . GLN A 1 102 ? 3.630 -3.087 7.103 1.00 94.12 102 GLN A C 1
ATOM 794 O O . GLN A 1 102 ? 4.050 -3.960 6.343 1.00 94.12 102 GLN A O 1
ATOM 799 N N . LYS A 1 103 ? 3.361 -3.343 8.392 1.00 93.75 103 LYS A N 1
ATOM 800 C CA . LYS A 1 103 ? 3.512 -4.681 8.995 1.00 93.75 103 LYS A CA 1
ATOM 801 C C . LYS A 1 103 ? 2.668 -5.724 8.277 1.00 93.75 103 LYS A C 1
ATOM 803 O O . LYS A 1 103 ? 3.093 -6.867 8.116 1.00 93.75 103 LYS A O 1
ATOM 808 N N . ALA A 1 104 ? 1.476 -5.326 7.852 1.00 94.31 104 ALA A N 1
ATOM 809 C CA . ALA A 1 104 ? 0.593 -6.167 7.080 1.00 94.31 104 ALA A CA 1
ATOM 810 C C . ALA A 1 104 ? 1.162 -6.495 5.689 1.00 94.31 104 ALA A C 1
ATOM 812 O O . ALA A 1 104 ? 1.147 -7.651 5.273 1.00 94.31 104 ALA A O 1
ATOM 813 N N . CYS A 1 105 ? 1.730 -5.512 4.995 1.00 93.31 105 CYS A N 1
ATOM 814 C CA . CYS A 1 105 ? 2.341 -5.714 3.682 1.00 93.31 105 CYS A CA 1
ATOM 815 C C . CYS A 1 105 ? 3.538 -6.671 3.742 1.00 93.31 105 CYS A C 1
ATOM 817 O O . CYS A 1 105 ? 3.616 -7.594 2.932 1.00 93.31 105 CYS A O 1
ATOM 819 N N . MET A 1 106 ? 4.408 -6.519 4.748 1.00 92.69 106 MET A N 1
ATOM 820 C CA . MET A 1 106 ? 5.536 -7.434 4.963 1.00 92.69 106 MET A CA 1
ATOM 821 C C . MET A 1 106 ? 5.064 -8.877 5.177 1.00 92.69 106 MET A C 1
ATOM 823 O O . MET A 1 106 ? 5.584 -9.801 4.559 1.00 92.69 106 MET A O 1
ATOM 827 N N . LYS A 1 107 ? 4.031 -9.081 6.006 1.00 92.44 107 LYS A N 1
ATOM 828 C CA . LYS A 1 107 ? 3.444 -10.413 6.241 1.00 92.44 107 LYS A CA 1
ATOM 829 C C . LYS A 1 107 ? 2.794 -11.011 4.994 1.00 92.44 107 LYS A C 1
ATOM 831 O O . LYS A 1 107 ? 2.800 -12.225 4.840 1.00 92.44 107 LYS A O 1
ATOM 836 N N . TYR A 1 108 ? 2.236 -10.172 4.125 1.00 91.31 108 TYR A N 1
ATOM 837 C CA . TYR A 1 108 ? 1.637 -10.596 2.861 1.00 91.31 108 TYR A CA 1
ATOM 838 C C . TYR A 1 108 ? 2.685 -10.949 1.787 1.00 91.31 108 TYR A C 1
ATOM 840 O O . TYR A 1 108 ? 2.343 -11.532 0.761 1.00 91.31 108 TYR A O 1
ATOM 848 N N . GLY A 1 109 ? 3.965 -10.628 2.014 1.00 90.62 109 GLY A N 1
ATOM 849 C CA . GLY A 1 109 ? 5.064 -10.937 1.095 1.00 90.62 109 GLY A CA 1
ATOM 850 C C . GLY A 1 109 ? 5.413 -9.813 0.118 1.00 90.62 109 GLY A C 1
ATOM 851 O O . GLY A 1 109 ? 6.067 -10.069 -0.896 1.00 90.62 109 GLY A O 1
ATOM 852 N N . VAL A 1 110 ? 4.985 -8.579 0.404 1.00 90.88 110 VAL A N 1
ATOM 853 C CA . VAL A 1 110 ? 5.441 -7.384 -0.319 1.00 90.88 110 VAL A CA 1
ATOM 854 C C . VAL A 1 110 ? 6.876 -7.072 0.122 1.00 90.88 110 VAL A C 1
ATOM 856 O O . VAL A 1 110 ? 7.138 -7.067 1.329 1.00 90.88 110 VAL A O 1
ATOM 859 N N . PRO A 1 111 ? 7.815 -6.827 -0.808 1.00 88.69 111 PRO A N 1
ATOM 860 C CA . PRO A 1 111 ? 9.196 -6.535 -0.447 1.00 88.69 111 PRO A CA 1
ATOM 861 C C . PRO A 1 111 ? 9.318 -5.150 0.206 1.00 88.69 111 PRO A C 1
ATOM 863 O O . PRO A 1 111 ? 8.637 -4.208 -0.190 1.00 88.69 111 PRO A O 1
ATOM 866 N N . ASP A 1 112 ? 10.224 -5.024 1.178 1.00 89.69 112 ASP A N 1
ATOM 867 C CA . ASP A 1 112 ? 10.412 -3.797 1.973 1.00 89.69 112 ASP A CA 1
ATOM 868 C C . ASP A 1 112 ? 10.813 -2.582 1.117 1.00 89.69 112 ASP A C 1
ATOM 870 O O . ASP A 1 112 ? 10.375 -1.463 1.358 1.00 89.69 112 ASP A O 1
ATOM 874 N N . VAL A 1 113 ? 11.556 -2.817 0.031 1.00 89.19 113 VAL A N 1
ATOM 875 C CA . VAL A 1 113 ? 11.958 -1.770 -0.928 1.00 89.19 113 VAL A CA 1
ATOM 876 C C . VAL A 1 113 ? 10.774 -1.082 -1.616 1.00 89.19 113 VAL A C 1
ATOM 878 O O . VAL A 1 113 ? 10.891 0.065 -2.041 1.00 89.19 113 VAL A O 1
ATOM 881 N N . ASP A 1 114 ? 9.635 -1.771 -1.718 1.00 88.00 114 ASP A N 1
ATOM 882 C CA . ASP A 1 114 ? 8.420 -1.240 -2.334 1.00 88.00 114 ASP A CA 1
ATOM 883 C C . ASP A 1 114 ? 7.497 -0.576 -1.295 1.00 88.00 114 ASP A C 1
ATOM 885 O O . ASP A 1 114 ? 6.457 -0.035 -1.672 1.00 88.00 114 ASP A O 1
ATOM 889 N N . LEU A 1 115 ? 7.827 -0.607 0.005 1.00 90.94 115 LEU A N 1
ATOM 890 C CA . LEU A 1 115 ? 7.021 0.013 1.060 1.00 90.94 115 LEU A CA 1
ATOM 891 C C . LEU A 1 115 ? 7.313 1.516 1.165 1.00 90.94 115 LEU A C 1
ATOM 893 O O . LEU A 1 115 ? 8.440 1.974 0.993 1.00 90.94 115 LEU A O 1
ATOM 897 N N . PHE A 1 116 ? 6.275 2.300 1.448 1.00 93.38 116 PHE A N 1
ATOM 898 C CA . PHE A 1 116 ? 6.390 3.729 1.743 1.00 93.38 116 PHE A CA 1
ATOM 899 C C . PHE A 1 116 ? 6.474 3.962 3.257 1.00 93.38 116 PHE A C 1
ATOM 901 O O . PHE A 1 116 ? 5.928 3.176 4.038 1.00 93.38 116 PHE A O 1
ATOM 908 N N . GLN A 1 117 ? 7.085 5.066 3.695 1.00 91.44 117 GLN A N 1
ATOM 909 C CA . GLN A 1 117 ? 7.117 5.439 5.110 1.00 91.44 117 GLN A CA 1
ATOM 910 C C . GLN A 1 117 ? 5.859 6.226 5.495 1.00 91.44 117 GLN A C 1
ATOM 912 O O . GLN A 1 117 ? 5.385 7.061 4.737 1.00 91.44 117 GLN A O 1
ATOM 917 N N . ALA A 1 118 ? 5.321 6.040 6.704 1.00 90.94 118 ALA A N 1
ATOM 918 C CA . ALA A 1 118 ? 4.080 6.708 7.120 1.00 90.94 118 ALA A CA 1
ATOM 919 C C . ALA A 1 118 ? 4.148 8.252 7.009 1.00 90.94 118 ALA A C 1
ATOM 921 O O . ALA A 1 118 ? 3.155 8.907 6.684 1.00 90.94 118 ALA A O 1
ATOM 922 N N . VAL A 1 119 ? 5.345 8.817 7.200 1.00 90.50 119 VAL A N 1
ATOM 923 C CA . VAL A 1 119 ? 5.644 10.247 7.030 1.00 90.50 119 VAL A CA 1
ATOM 924 C C . VAL A 1 119 ? 5.438 10.711 5.582 1.00 90.50 119 VAL A C 1
ATOM 926 O O . VAL A 1 119 ? 4.933 11.812 5.370 1.00 90.50 119 VAL A O 1
ATOM 929 N N . ASP A 1 120 ? 5.730 9.864 4.590 1.00 89.94 120 ASP A N 1
ATOM 930 C CA . ASP A 1 120 ? 5.613 10.200 3.164 1.00 89.94 120 ASP A CA 1
ATOM 931 C C . ASP A 1 120 ? 4.179 10.534 2.762 1.00 89.94 120 ASP A C 1
ATOM 933 O O . ASP A 1 120 ? 3.950 11.442 1.961 1.00 89.94 120 ASP A O 1
ATOM 937 N N . LEU A 1 121 ? 3.214 9.820 3.347 1.00 90.00 121 LEU A N 1
ATOM 938 C CA . LEU A 1 121 ? 1.793 10.038 3.106 1.00 90.00 121 LEU A CA 1
ATOM 939 C C . LEU A 1 121 ? 1.228 11.155 3.989 1.00 90.00 121 LEU A C 1
ATOM 941 O O . LEU A 1 121 ? 0.402 11.943 3.530 1.00 90.00 121 LEU A O 1
ATOM 945 N N . MET A 1 122 ? 1.671 11.258 5.245 1.00 87.81 122 MET A N 1
ATOM 946 C CA . MET A 1 122 ? 1.153 12.274 6.164 1.00 87.81 122 MET A CA 1
ATOM 947 C C . MET A 1 122 ? 1.602 13.697 5.835 1.00 87.81 122 MET A C 1
ATOM 949 O O . MET A 1 122 ? 0.793 14.618 5.961 1.00 87.81 122 MET A O 1
ATOM 953 N N . GLU A 1 123 ? 2.854 13.868 5.415 1.00 89.44 123 GLU A N 1
ATOM 954 C CA . GLU A 1 123 ? 3.432 15.158 5.013 1.00 89.44 123 GLU A CA 1
ATOM 955 C C . GLU A 1 123 ? 3.389 15.369 3.493 1.00 89.44 123 GLU A C 1
ATOM 957 O O . GLU A 1 123 ? 3.830 16.403 3.002 1.00 89.44 123 GLU A O 1
ATOM 962 N N . ARG A 1 124 ? 2.855 14.393 2.743 1.00 87.06 124 ARG A N 1
ATOM 963 C CA . ARG A 1 124 ? 2.801 14.383 1.272 1.00 87.06 124 ARG A CA 1
ATOM 964 C C . ARG A 1 124 ? 4.173 14.538 0.605 1.00 87.06 124 ARG A C 1
ATOM 966 O O . ARG A 1 124 ? 4.273 15.094 -0.485 1.00 87.06 124 ARG A O 1
ATOM 973 N N . LYS A 1 125 ? 5.231 14.027 1.237 1.00 87.56 125 LYS A N 1
ATOM 974 C CA . LYS A 1 125 ? 6.596 14.082 0.696 1.00 87.56 125 LYS A CA 1
ATOM 975 C C . LYS A 1 125 ? 6.768 13.208 -0.542 1.00 87.56 125 LYS A C 1
ATOM 977 O O . LYS A 1 125 ? 7.445 13.619 -1.478 1.00 87.56 125 LYS A O 1
ATOM 982 N N . ASN A 1 126 ? 6.169 12.014 -0.551 1.00 86.19 126 ASN A N 1
ATOM 983 C CA . ASN A 1 126 ? 6.359 11.052 -1.635 1.00 86.19 126 ASN A CA 1
ATOM 984 C C . ASN A 1 126 ? 5.098 10.211 -1.908 1.00 86.19 126 ASN A C 1
ATOM 986 O O . ASN A 1 126 ? 4.995 9.042 -1.536 1.00 86.19 126 ASN A O 1
ATOM 990 N N . ILE A 1 127 ? 4.123 10.814 -2.593 1.00 87.19 127 ILE A N 1
ATOM 991 C CA . ILE A 1 127 ? 2.861 10.150 -2.975 1.00 87.19 127 ILE A CA 1
ATOM 992 C C . ILE A 1 127 ? 3.063 9.108 -4.091 1.00 87.19 127 ILE A C 1
ATOM 994 O O . ILE A 1 127 ? 2.304 8.138 -4.190 1.00 87.19 127 ILE A O 1
ATOM 998 N N . ALA A 1 128 ? 4.109 9.268 -4.907 1.00 86.38 128 ALA A N 1
ATOM 999 C CA . ALA A 1 128 ? 4.469 8.291 -5.929 1.00 86.38 128 ALA A CA 1
ATOM 1000 C C . ALA A 1 128 ? 4.840 6.942 -5.292 1.00 86.38 128 ALA A C 1
ATOM 1002 O O . ALA A 1 128 ? 4.323 5.908 -5.712 1.00 86.38 128 ALA A O 1
ATOM 1003 N N . GLN A 1 129 ? 5.634 6.947 -4.213 1.00 88.06 129 GLN A N 1
ATOM 1004 C CA . GLN A 1 129 ? 5.988 5.722 -3.490 1.00 88.06 129 GLN A CA 1
ATOM 1005 C C . GLN A 1 129 ? 4.762 5.037 -2.873 1.00 88.06 129 GLN A C 1
ATOM 1007 O O . GLN A 1 129 ? 4.635 3.821 -2.979 1.00 88.06 129 GLN A O 1
ATOM 1012 N N . VAL A 1 130 ? 3.815 5.797 -2.308 1.00 89.75 130 VAL A N 1
ATOM 1013 C CA . VAL A 1 130 ? 2.550 5.242 -1.780 1.00 89.75 130 VAL A CA 1
ATOM 1014 C C . VAL A 1 130 ? 1.794 4.482 -2.867 1.00 89.75 130 VAL A C 1
ATOM 1016 O O . VAL A 1 130 ? 1.299 3.375 -2.651 1.00 89.75 130 VAL A O 1
ATOM 1019 N N . THR A 1 131 ? 1.729 5.072 -4.056 1.00 88.50 131 THR A N 1
ATOM 1020 C CA . THR A 1 131 ? 1.064 4.478 -5.214 1.00 88.50 131 THR A CA 1
ATOM 1021 C C . THR A 1 131 ? 1.800 3.218 -5.678 1.00 88.50 131 THR A C 1
ATOM 1023 O O . THR A 1 131 ? 1.168 2.178 -5.865 1.00 88.50 131 THR A O 1
ATOM 1026 N N . ASN A 1 132 ? 3.134 3.250 -5.734 1.00 87.75 132 ASN A N 1
ATOM 1027 C CA . ASN A 1 132 ? 3.966 2.083 -6.045 1.00 87.75 132 ASN A CA 1
ATOM 1028 C C . ASN A 1 132 ? 3.761 0.927 -5.075 1.00 87.75 132 ASN A C 1
ATOM 1030 O O . ASN A 1 132 ? 3.644 -0.216 -5.514 1.00 87.75 132 ASN A O 1
ATOM 1034 N N . THR A 1 133 ? 3.646 1.208 -3.777 1.00 91.44 133 THR A N 1
ATOM 1035 C CA . THR A 1 133 ? 3.342 0.182 -2.776 1.00 91.44 133 THR A CA 1
ATOM 1036 C C . THR A 1 133 ? 2.005 -0.498 -3.064 1.00 91.44 133 THR A C 1
ATOM 1038 O O . THR A 1 133 ? 1.895 -1.719 -2.964 1.00 91.44 133 THR A O 1
ATOM 1041 N N . ILE A 1 134 ? 0.984 0.257 -3.479 1.00 90.38 134 ILE A N 1
ATOM 1042 C CA . ILE A 1 134 ? -0.327 -0.303 -3.838 1.00 90.38 134 ILE A CA 1
ATOM 1043 C C . ILE A 1 134 ? -0.217 -1.196 -5.085 1.00 90.38 134 ILE A C 1
ATOM 1045 O O . ILE A 1 134 ? -0.758 -2.305 -5.091 1.00 90.38 134 ILE A O 1
ATOM 1049 N N . PHE A 1 135 ? 0.540 -0.781 -6.104 1.00 88.38 135 PHE A N 1
ATOM 1050 C CA . PHE A 1 135 ? 0.846 -1.632 -7.261 1.00 88.38 135 PHE A CA 1
ATOM 1051 C C . PHE A 1 135 ? 1.674 -2.868 -6.881 1.00 88.38 135 PHE A C 1
ATOM 1053 O O . PHE A 1 135 ? 1.458 -3.948 -7.426 1.00 88.38 135 PHE A O 1
ATOM 1060 N N . ALA A 1 136 ? 2.607 -2.762 -5.933 1.00 88.50 136 ALA A N 1
ATOM 1061 C CA . ALA A 1 136 ? 3.384 -3.892 -5.427 1.00 88.50 136 ALA A CA 1
ATOM 1062 C C . ALA A 1 136 ? 2.502 -4.918 -4.707 1.00 88.50 136 ALA A C 1
ATOM 1064 O O . ALA A 1 136 ? 2.645 -6.121 -4.934 1.00 88.50 136 ALA A O 1
ATOM 1065 N N . ILE A 1 137 ? 1.529 -4.460 -3.915 1.00 90.44 137 ILE A N 1
ATOM 1066 C CA . ILE A 1 137 ? 0.503 -5.322 -3.320 1.00 90.44 137 ILE A CA 1
ATOM 1067 C C . ILE A 1 137 ? -0.292 -6.021 -4.424 1.00 90.44 137 ILE A C 1
ATOM 1069 O O . ILE A 1 137 ? -0.419 -7.244 -4.398 1.00 90.44 137 ILE A O 1
ATOM 1073 N N . GLY A 1 138 ? -0.750 -5.266 -5.429 1.00 88.00 138 GLY A N 1
ATOM 1074 C CA . GLY A 1 138 ? -1.421 -5.788 -6.621 1.00 88.00 138 GLY A CA 1
ATOM 1075 C C . GLY A 1 138 ? -0.646 -6.909 -7.309 1.00 88.00 138 GLY A C 1
ATOM 1076 O O . GLY A 1 138 ? -1.181 -7.995 -7.520 1.00 88.00 138 GLY A O 1
ATOM 1077 N N . ARG A 1 139 ? 0.649 -6.694 -7.558 1.00 85.94 139 ARG A N 1
ATOM 1078 C CA . ARG A 1 139 ? 1.559 -7.699 -8.129 1.00 85.94 139 ARG A CA 1
ATOM 1079 C C . ARG A 1 139 ? 1.771 -8.901 -7.203 1.00 85.94 139 ARG A C 1
ATOM 1081 O O . ARG A 1 139 ? 1.932 -10.026 -7.667 1.00 85.94 139 ARG A O 1
ATOM 1088 N N . THR A 1 140 ? 1.751 -8.685 -5.892 1.00 87.12 140 THR A N 1
ATOM 1089 C CA . THR A 1 140 ? 1.901 -9.761 -4.903 1.00 87.12 140 THR A CA 1
ATOM 1090 C C . THR A 1 140 ? 0.675 -10.672 -4.884 1.00 87.12 140 THR A C 1
ATOM 1092 O O . THR A 1 140 ? 0.833 -11.874 -4.696 1.00 87.12 140 THR A O 1
ATOM 1095 N N . THR A 1 141 ? -0.523 -10.159 -5.193 1.00 86.69 141 THR A N 1
ATOM 1096 C CA . THR A 1 141 ? -1.736 -10.993 -5.271 1.00 86.69 141 THR A CA 1
ATOM 1097 C C . THR A 1 141 ? -1.651 -12.118 -6.315 1.00 86.69 141 THR A C 1
ATOM 1099 O O . THR A 1 141 ? -2.321 -13.131 -6.155 1.00 86.69 141 THR A O 1
ATOM 1102 N N . TYR A 1 142 ? -0.788 -12.018 -7.340 1.00 84.44 142 TYR A N 1
ATOM 1103 C CA . TYR A 1 142 ? -0.556 -13.121 -8.290 1.00 84.44 142 TYR A CA 1
ATOM 1104 C C . TYR A 1 142 ? 0.082 -14.358 -7.638 1.00 84.44 142 TYR A C 1
ATOM 1106 O O . TYR A 1 142 ? -0.057 -15.459 -8.162 1.00 84.44 142 TYR A O 1
ATOM 1114 N N . LYS A 1 143 ? 0.775 -14.190 -6.503 1.00 84.19 143 LYS A N 1
ATOM 1115 C CA . LYS A 1 143 ? 1.387 -15.288 -5.737 1.00 84.19 143 LYS A CA 1
ATOM 1116 C C . LYS A 1 143 ? 0.397 -15.987 -4.798 1.00 84.19 143 LYS A C 1
ATOM 1118 O O . LYS A 1 143 ? 0.721 -17.048 -4.277 1.00 84.19 143 LYS A O 1
ATOM 1123 N N . HIS A 1 144 ? -0.783 -15.400 -4.591 1.00 83.81 144 HIS A N 1
ATOM 1124 C CA . HIS A 1 144 ? -1.782 -15.833 -3.615 1.00 83.81 144 HIS A CA 1
ATOM 1125 C C . HIS A 1 144 ? -3.003 -16.431 -4.332 1.00 83.81 144 HIS A C 1
ATOM 1127 O O . HIS A 1 144 ? -3.882 -15.687 -4.777 1.00 83.81 144 HIS A O 1
ATOM 1133 N N . PRO A 1 145 ? -3.080 -17.766 -4.497 1.00 80.88 145 PRO A N 1
ATOM 1134 C CA . PRO A 1 145 ? -4.145 -18.424 -5.259 1.00 80.88 145 PRO A CA 1
ATOM 1135 C C . PRO A 1 145 ? -5.533 -18.307 -4.615 1.00 80.88 145 PRO A C 1
ATOM 1137 O O . PRO A 1 145 ? -6.536 -18.569 -5.277 1.00 80.88 145 PRO A O 1
ATOM 1140 N N . GLU A 1 146 ? -5.626 -17.930 -3.343 1.00 84.00 146 GLU A N 1
ATOM 1141 C CA . GLU A 1 146 ? -6.875 -17.632 -2.643 1.00 84.00 146 GLU A CA 1
ATOM 1142 C C . GLU A 1 146 ? -7.532 -16.325 -3.114 1.00 84.00 146 GLU A C 1
ATOM 1144 O O . GLU A 1 146 ? -8.748 -16.159 -2.978 1.00 84.00 146 GLU A O 1
ATOM 1149 N N . TRP A 1 147 ? -6.767 -15.412 -3.723 1.00 84.25 147 TRP A N 1
ATOM 1150 C CA . TRP A 1 147 ? -7.302 -14.166 -4.255 1.00 84.25 147 TRP A CA 1
ATOM 1151 C C . TRP A 1 147 ? -8.002 -14.404 -5.601 1.00 84.25 147 TRP A C 1
ATOM 1153 O O . TRP A 1 147 ? -7.417 -14.877 -6.573 1.00 84.25 147 TRP A O 1
ATOM 1163 N N . ARG A 1 148 ? -9.294 -14.066 -5.664 1.00 77.25 148 ARG A N 1
ATOM 1164 C CA . ARG A 1 148 ? -10.147 -14.155 -6.870 1.00 77.25 148 ARG A CA 1
ATOM 1165 C C . ARG A 1 148 ? -10.583 -12.778 -7.391 1.00 77.25 148 ARG A C 1
ATOM 1167 O O . ARG A 1 148 ? -11.488 -12.694 -8.221 1.00 77.25 148 ARG A O 1
ATOM 1174 N N . GLY A 1 149 ? -10.016 -11.706 -6.841 1.00 78.19 149 GLY A N 1
ATOM 1175 C CA . GLY A 1 149 ? -10.345 -10.334 -7.215 1.00 78.19 149 GLY A CA 1
ATOM 1176 C C . GLY A 1 149 ? -9.613 -9.868 -8.478 1.00 78.19 149 GLY A C 1
ATOM 1177 O O . GLY A 1 149 ? -8.918 -10.655 -9.118 1.00 78.19 149 GLY A O 1
ATOM 1178 N N . PRO A 1 150 ? -9.766 -8.588 -8.854 1.00 79.62 150 PRO A N 1
ATOM 1179 C CA . PRO A 1 150 ? -9.005 -8.018 -9.951 1.00 79.62 150 PRO A CA 1
ATOM 1180 C C . PRO A 1 150 ? -7.532 -7.966 -9.538 1.00 79.62 150 PRO A C 1
ATOM 1182 O O . PRO A 1 150 ? -7.217 -7.859 -8.348 1.00 79.62 150 PRO A O 1
ATOM 1185 N N . TRP A 1 151 ? -6.639 -8.029 -10.514 1.00 77.62 151 TRP A N 1
ATOM 1186 C CA . TRP A 1 151 ? -5.220 -7.782 -10.293 1.00 77.62 151 TRP A CA 1
ATOM 1187 C C . TRP A 1 151 ? -4.899 -6.345 -10.677 1.00 77.62 151 TRP A C 1
ATOM 1189 O O . TRP A 1 151 ? -5.508 -5.785 -11.588 1.00 77.62 151 TRP A O 1
ATOM 1199 N N . LEU A 1 152 ? -3.949 -5.748 -9.965 1.00 77.12 152 LEU A N 1
ATOM 1200 C CA . LEU A 1 152 ? -3.464 -4.406 -10.252 1.00 77.12 152 LEU A CA 1
ATOM 1201 C C . LEU A 1 152 ? -2.041 -4.508 -10.814 1.00 77.12 152 LEU A C 1
ATOM 1203 O O . LEU A 1 152 ? -1.141 -5.018 -10.143 1.00 77.12 152 LEU A O 1
ATOM 1207 N N . GLY A 1 153 ? -1.860 -4.025 -12.046 1.00 72.81 153 GLY A N 1
ATOM 1208 C CA . GLY A 1 153 ? -0.599 -4.070 -12.788 1.00 72.81 153 GLY A CA 1
ATOM 1209 C C . GLY A 1 153 ? -0.372 -5.353 -13.612 1.00 72.81 153 GLY A C 1
ATOM 1210 O O . GLY A 1 153 ? -1.126 -6.327 -13.498 1.00 72.81 153 GLY A O 1
ATOM 1211 N N . PRO A 1 154 ? 0.678 -5.362 -14.456 1.00 68.00 154 PRO A N 1
ATOM 1212 C CA . PRO A 1 154 ? 0.985 -6.472 -15.354 1.00 68.00 154 PRO A CA 1
ATOM 1213 C C . PRO A 1 154 ? 1.351 -7.745 -14.581 1.00 68.00 154 PRO A C 1
ATOM 1215 O O . PRO A 1 154 ? 1.988 -7.684 -13.524 1.00 68.00 154 PRO A O 1
ATOM 1218 N N . LYS A 1 155 ? 0.970 -8.908 -15.128 1.00 66.12 155 LYS A N 1
ATOM 1219 C CA . LYS A 1 155 ? 1.314 -10.213 -14.549 1.00 66.12 155 LYS A CA 1
ATOM 1220 C C . LYS A 1 155 ? 2.846 -10.358 -14.501 1.00 66.12 155 LYS A C 1
ATOM 1222 O O . L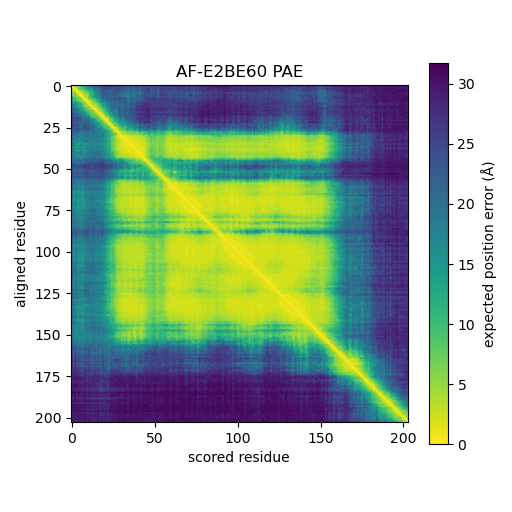YS A 1 155 ? 3.482 -10.214 -15.547 1.00 66.12 155 LYS A O 1
ATOM 1227 N N . PRO A 1 156 ? 3.450 -10.657 -13.332 1.00 63.28 156 PRO A N 1
ATOM 1228 C CA . PRO A 1 156 ? 4.868 -10.981 -13.252 1.00 63.28 156 PRO A CA 1
ATOM 1229 C C . PRO A 1 156 ? 5.183 -12.134 -14.206 1.00 63.28 156 PRO A C 1
ATOM 1231 O O . PRO A 1 156 ? 4.483 -13.149 -14.194 1.00 63.28 156 PRO A O 1
ATOM 1234 N N . ALA A 1 157 ? 6.203 -11.972 -15.048 1.00 51.69 157 ALA A N 1
ATOM 1235 C CA . ALA A 1 157 ? 6.629 -13.038 -15.943 1.00 51.69 157 ALA A CA 1
ATOM 1236 C C . ALA A 1 157 ? 7.071 -14.249 -15.107 1.00 51.69 157 ALA A C 1
ATOM 1238 O O . ALA A 1 157 ? 7.941 -14.131 -14.243 1.00 51.69 157 ALA A O 1
ATOM 1239 N N . GLU A 1 158 ? 6.455 -15.403 -15.348 1.00 58.12 158 GLU A N 1
ATOM 1240 C CA . GLU A 1 158 ? 6.936 -16.667 -14.798 1.00 58.12 158 GLU A CA 1
ATOM 1241 C C . GLU A 1 158 ? 8.263 -17.006 -15.491 1.00 58.12 158 GLU A C 1
ATOM 1243 O O . GLU A 1 158 ? 8.367 -16.944 -16.720 1.00 58.12 158 GLU A O 1
ATOM 1248 N N . GLU A 1 159 ? 9.300 -17.323 -14.712 1.00 51.88 159 GLU A N 1
ATOM 1249 C CA . GLU A 1 159 ? 10.572 -17.767 -15.277 1.00 51.88 159 GLU A CA 1
ATOM 1250 C C . GLU A 1 159 ? 10.351 -19.057 -16.078 1.00 51.88 159 GLU A C 1
ATOM 1252 O O . GLU A 1 159 ? 10.005 -20.108 -15.540 1.00 51.88 159 GLU A O 1
ATOM 1257 N N . ASN A 1 160 ? 10.567 -19.004 -17.391 1.00 63.25 160 ASN A N 1
ATOM 1258 C CA . ASN A 1 160 ? 10.616 -20.215 -18.196 1.00 63.25 160 ASN A CA 1
ATOM 1259 C C . ASN A 1 160 ? 11.992 -20.861 -17.996 1.00 63.25 160 ASN A C 1
ATOM 1261 O O . ASN A 1 160 ? 12.914 -20.650 -18.789 1.00 63.25 160 ASN A O 1
ATOM 1265 N N . LYS A 1 161 ? 12.142 -21.611 -16.898 1.00 57.44 161 LYS A N 1
ATOM 1266 C CA . LYS A 1 161 ? 13.292 -22.490 -16.677 1.00 57.44 161 LYS A CA 1
ATOM 1267 C C . LYS A 1 161 ? 13.270 -23.578 -17.746 1.00 57.44 161 LYS A C 1
ATOM 1269 O O . LYS A 1 161 ? 12.648 -24.624 -17.585 1.00 57.44 161 LYS A O 1
ATOM 1274 N N . ARG A 1 162 ? 13.948 -23.316 -18.862 1.00 66.38 162 ARG A N 1
ATOM 1275 C CA . ARG A 1 162 ? 14.180 -24.312 -19.907 1.00 66.38 162 ARG A CA 1
ATOM 1276 C C . ARG A 1 162 ? 15.179 -25.325 -19.358 1.00 66.38 162 ARG A C 1
ATOM 1278 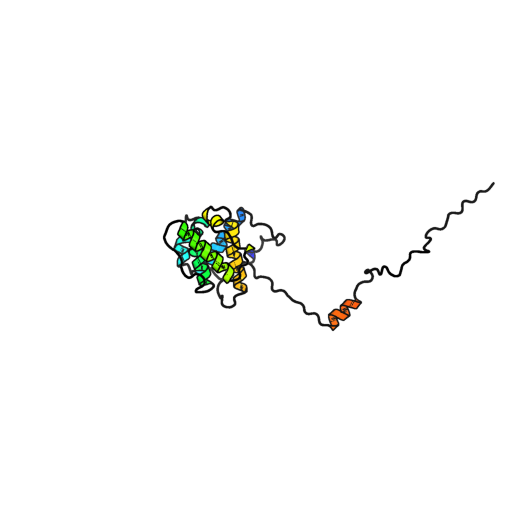O O . ARG A 1 162 ? 16.380 -25.074 -19.359 1.00 66.38 162 ARG A O 1
ATOM 1285 N N . ALA A 1 163 ? 14.674 -26.440 -18.842 1.00 67.62 163 ALA A N 1
ATOM 1286 C CA . ALA A 1 163 ? 15.507 -27.596 -18.558 1.00 67.62 163 ALA A CA 1
ATOM 1287 C C . ALA A 1 163 ? 15.917 -28.202 -19.906 1.00 67.62 163 ALA A C 1
ATOM 1289 O O . ALA A 1 163 ? 15.092 -28.790 -20.605 1.00 67.62 163 ALA A O 1
ATOM 1290 N N . PHE A 1 164 ? 17.168 -27.990 -20.306 1.00 75.75 164 PHE A N 1
ATOM 1291 C CA . PHE A 1 164 ? 17.746 -28.724 -21.424 1.00 75.75 164 PHE A CA 1
ATOM 1292 C C . PHE A 1 164 ? 18.101 -30.126 -20.941 1.00 75.75 164 PHE A C 1
ATOM 1294 O O . PHE A 1 164 ? 18.575 -30.301 -19.818 1.00 75.75 164 PHE A O 1
ATOM 1301 N N . THR A 1 165 ? 17.840 -31.124 -21.778 1.00 79.62 165 THR A N 1
ATOM 1302 C CA . THR A 1 165 ? 18.278 -32.495 -21.496 1.00 79.62 165 THR A CA 1
ATOM 1303 C C . THR A 1 165 ? 19.804 -32.562 -21.446 1.00 79.62 165 THR A C 1
ATOM 1305 O O . THR A 1 165 ? 20.495 -31.759 -22.077 1.00 79.62 165 THR A O 1
ATOM 1308 N N 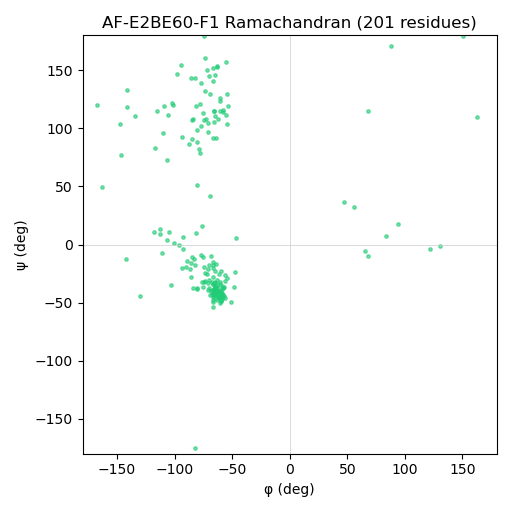. GLU A 1 166 ? 20.335 -33.528 -20.702 1.00 75.81 166 GLU A N 1
ATOM 1309 C CA . GLU A 1 166 ? 21.776 -33.769 -20.600 1.00 75.81 166 GLU A CA 1
ATOM 1310 C C . GLU A 1 166 ? 22.401 -34.017 -21.987 1.00 75.81 166 GLU A C 1
ATOM 1312 O O . GLU A 1 166 ? 23.481 -33.506 -22.281 1.00 75.81 166 GLU A O 1
ATOM 1317 N N . GLU A 1 167 ? 21.694 -34.704 -22.896 1.00 75.94 167 GLU A N 1
ATOM 1318 C CA . GLU A 1 167 ? 22.146 -34.858 -24.281 1.00 75.94 167 GLU A CA 1
ATOM 1319 C C . GLU A 1 167 ? 22.188 -33.529 -25.052 1.00 75.94 167 GLU A C 1
ATOM 1321 O O . GLU A 1 167 ? 23.108 -33.316 -25.838 1.00 75.94 167 GLU A O 1
ATOM 1326 N N . GLN A 1 168 ? 21.232 -32.617 -24.834 1.00 74.38 168 GLN A N 1
ATOM 1327 C CA . GLN A 1 168 ? 21.231 -31.289 -25.468 1.00 74.38 168 GLN A CA 1
ATOM 1328 C C . GLN A 1 168 ? 22.344 -30.384 -24.931 1.00 74.38 168 GLN A C 1
ATOM 1330 O O . GLN A 1 168 ? 22.946 -29.644 -25.708 1.00 74.38 168 GLN A O 1
ATOM 1335 N N . LEU A 1 169 ? 22.633 -30.452 -23.628 1.00 74.50 169 LEU A N 1
ATOM 1336 C CA . LEU A 1 169 ? 23.753 -29.738 -23.006 1.00 74.50 169 LEU A CA 1
ATOM 1337 C C . LEU A 1 169 ? 25.087 -30.236 -23.578 1.00 74.50 169 LEU A C 1
ATOM 1339 O O . LEU A 1 169 ? 25.886 -29.430 -24.052 1.00 74.50 169 LEU A O 1
ATOM 1343 N N . ARG A 1 170 ? 25.270 -31.561 -23.651 1.00 76.50 170 ARG A N 1
ATOM 1344 C CA . ARG A 1 170 ? 26.461 -32.213 -24.220 1.00 76.50 170 ARG A CA 1
ATOM 1345 C C . ARG A 1 170 ? 26.625 -31.968 -25.721 1.00 76.50 170 ARG A C 1
ATOM 1347 O O . ARG A 1 170 ? 27.735 -31.764 -26.201 1.00 76.50 170 ARG A O 1
ATOM 1354 N N . ALA A 1 171 ? 25.525 -31.941 -26.475 1.00 75.44 171 ALA A N 1
ATOM 1355 C CA . ALA A 1 171 ? 25.542 -31.558 -27.887 1.00 75.44 171 ALA A CA 1
ATOM 1356 C C . ALA A 1 171 ? 25.905 -30.072 -28.082 1.00 75.44 171 ALA A C 1
ATOM 1358 O O . ALA A 1 171 ? 26.486 -29.711 -29.105 1.00 75.44 171 ALA A O 1
ATOM 1359 N N . GLY A 1 172 ? 25.601 -29.218 -27.097 1.00 68.69 172 GLY A N 1
ATOM 1360 C CA . GLY A 1 172 ? 25.994 -27.809 -27.071 1.00 68.69 172 GLY A CA 1
ATOM 1361 C C . GLY A 1 172 ? 27.481 -27.582 -26.779 1.00 68.69 172 GLY A C 1
ATOM 1362 O O . GLY A 1 172 ? 28.064 -26.650 -27.333 1.00 68.69 172 GLY A O 1
ATOM 1363 N N . GLU A 1 173 ? 28.122 -28.450 -25.986 1.00 67.25 173 GLU A N 1
ATOM 1364 C CA . GLU A 1 173 ? 29.566 -28.373 -25.694 1.00 67.25 173 GLU A CA 1
ATOM 1365 C C . GLU A 1 173 ? 30.425 -28.490 -26.964 1.00 67.25 173 GLU A C 1
ATOM 1367 O O . GLU A 1 173 ? 31.451 -27.821 -27.087 1.00 67.25 173 GLU A O 1
ATOM 1372 N N . GLY A 1 174 ? 29.978 -29.281 -27.948 1.00 66.00 174 GLY A N 1
ATOM 1373 C CA . GLY A 1 174 ? 30.652 -29.436 -29.242 1.00 66.00 174 GLY A CA 1
ATOM 1374 C C . GLY A 1 174 ? 30.456 -28.272 -30.223 1.00 66.00 174 GLY A C 1
ATOM 1375 O O . GLY A 1 174 ? 31.111 -28.244 -31.263 1.00 66.00 174 GLY A O 1
ATOM 1376 N N . LEU A 1 175 ? 29.567 -27.317 -29.915 1.00 57.44 175 LEU A N 1
ATOM 1377 C CA . LEU A 1 175 ? 29.175 -26.208 -30.797 1.00 57.44 175 LEU A CA 1
ATOM 1378 C C . LEU A 1 175 ? 29.796 -24.857 -30.385 1.00 57.44 175 LEU A C 1
ATOM 1380 O O . LEU A 1 175 ? 29.420 -23.811 -30.915 1.00 57.44 175 LEU A O 1
ATOM 1384 N N . ILE A 1 176 ? 30.760 -24.840 -29.458 1.00 58.03 176 ILE A N 1
ATOM 1385 C CA . ILE A 1 176 ? 31.564 -23.638 -29.202 1.00 58.03 176 ILE A CA 1
ATOM 1386 C C . ILE A 1 176 ? 32.340 -23.316 -30.481 1.00 58.03 176 ILE A C 1
ATOM 1388 O O . ILE A 1 176 ? 33.241 -24.043 -30.898 1.00 58.03 176 ILE A O 1
ATOM 1392 N N . GLY A 1 177 ? 31.903 -22.239 -31.137 1.00 61.50 177 GLY A N 1
ATOM 1393 C CA . GLY A 1 177 ? 32.305 -21.885 -32.486 1.00 61.50 177 GLY A CA 1
ATOM 1394 C C . GLY A 1 177 ? 33.815 -21.762 -32.647 1.00 61.50 177 GLY A C 1
ATOM 1395 O O . GLY A 1 177 ? 34.546 -21.449 -31.708 1.00 61.50 177 GLY A O 1
ATOM 1396 N N . LEU A 1 178 ? 34.242 -21.912 -33.899 1.00 55.31 178 LEU A N 1
ATOM 1397 C CA . LEU A 1 178 ? 35.583 -21.717 -34.469 1.00 55.31 178 LEU A CA 1
ATOM 1398 C C . LEU A 1 178 ? 36.316 -20.403 -34.069 1.00 55.31 178 LEU A C 1
ATOM 1400 O O . LEU A 1 178 ? 37.367 -20.087 -34.617 1.00 55.31 178 LEU A O 1
ATOM 1404 N N . GLN A 1 179 ? 35.742 -19.603 -33.169 1.00 55.78 179 GLN A N 1
ATOM 1405 C CA . GLN A 1 179 ? 36.205 -18.319 -32.652 1.00 55.78 179 GLN A CA 1
ATOM 1406 C C . GLN A 1 179 ? 36.629 -18.361 -31.171 1.00 55.78 17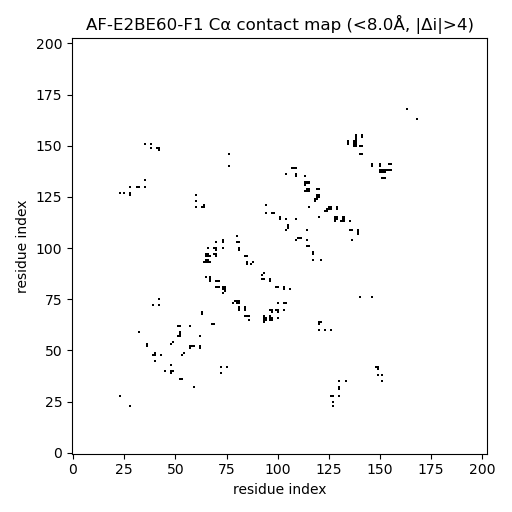9 GLN A C 1
ATOM 1408 O O . GLN A 1 179 ? 37.192 -17.381 -30.688 1.00 55.78 179 GLN A O 1
ATOM 1413 N N . ALA A 1 180 ? 36.422 -19.464 -30.438 1.00 61.06 180 ALA A N 1
ATOM 1414 C CA . ALA A 1 180 ? 37.003 -19.630 -29.103 1.00 61.06 180 ALA A CA 1
ATOM 1415 C C . ALA A 1 180 ? 38.485 -20.022 -29.236 1.00 61.06 180 ALA A C 1
ATOM 1417 O O . ALA A 1 180 ? 38.862 -21.192 -29.180 1.00 61.06 180 ALA A O 1
ATOM 1418 N N . GLY A 1 181 ? 39.324 -19.021 -29.504 1.00 56.66 181 GLY A N 1
ATOM 1419 C CA . GLY A 1 181 ? 40.760 -19.176 -29.703 1.00 56.66 181 GLY A CA 1
ATOM 1420 C C . GLY A 1 181 ? 41.433 -19.901 -28.536 1.00 56.66 181 GLY A C 1
ATOM 1421 O O . GLY A 1 181 ? 41.449 -19.427 -27.401 1.00 56.66 181 GLY A O 1
ATOM 1422 N N . THR A 1 182 ? 42.036 -21.051 -28.827 1.00 54.81 182 THR A N 1
ATOM 1423 C CA . THR A 1 182 ? 42.974 -21.712 -27.920 1.00 54.81 182 THR A CA 1
ATOM 1424 C C . THR A 1 182 ? 44.308 -20.961 -27.944 1.00 54.81 182 THR A C 1
ATOM 1426 O O . THR A 1 182 ? 45.032 -20.968 -28.937 1.00 54.81 182 THR A O 1
ATOM 1429 N N . ASN A 1 183 ? 44.673 -20.334 -26.822 1.00 56.56 183 ASN A N 1
ATOM 1430 C CA . ASN A 1 183 ? 45.978 -19.681 -26.629 1.00 56.56 183 ASN A CA 1
ATOM 1431 C C . ASN A 1 183 ? 47.129 -20.678 -26.371 1.00 56.56 183 ASN A C 1
ATOM 1433 O O . ASN A 1 183 ? 48.184 -20.291 -25.875 1.00 56.56 183 ASN A O 1
ATOM 1437 N N . LYS A 1 184 ? 46.941 -21.975 -26.652 1.00 52.03 184 LYS A N 1
ATOM 1438 C CA . LYS A 1 184 ? 47.908 -23.036 -26.317 1.00 52.03 184 LYS A CA 1
ATOM 1439 C C . LYS A 1 184 ? 48.573 -23.710 -27.522 1.00 52.03 184 LYS A C 1
ATOM 1441 O O . LYS A 1 184 ? 49.212 -24.739 -27.340 1.00 52.03 184 LYS A O 1
ATOM 1446 N N . GLY A 1 185 ? 48.456 -23.150 -28.731 1.00 56.28 185 GLY A N 1
ATOM 1447 C CA . GLY A 1 185 ? 49.028 -23.784 -29.932 1.00 56.28 185 GLY A CA 1
ATOM 1448 C C . GLY A 1 185 ? 49.657 -22.874 -30.988 1.00 56.28 185 GLY A C 1
ATOM 1449 O O . GLY A 1 185 ? 50.355 -23.384 -31.856 1.00 56.28 185 GLY A O 1
ATOM 1450 N N . ALA A 1 186 ? 49.462 -21.555 -30.937 1.00 56.72 186 ALA A N 1
ATOM 1451 C CA . ALA A 1 186 ? 50.041 -20.635 -31.916 1.00 56.72 186 ALA A CA 1
ATOM 1452 C C . ALA A 1 186 ? 51.199 -19.842 -31.296 1.00 56.72 186 ALA A C 1
ATOM 1454 O O . ALA A 1 186 ? 51.077 -18.649 -31.026 1.00 56.72 186 ALA A O 1
ATOM 1455 N N . THR A 1 187 ? 52.348 -20.481 -31.068 1.00 58.72 187 THR A N 1
ATOM 1456 C CA . THR A 1 187 ? 53.590 -19.707 -31.022 1.00 58.72 187 THR A CA 1
ATOM 1457 C C . THR A 1 187 ? 53.802 -19.132 -32.420 1.00 58.72 187 THR A C 1
ATOM 1459 O O . THR A 1 187 ? 54.106 -19.847 -33.370 1.00 58.72 187 THR A O 1
ATOM 1462 N N . GLN A 1 188 ? 53.653 -17.815 -32.556 1.00 56.72 188 GLN A N 1
ATOM 1463 C CA . GLN A 1 188 ? 54.071 -17.040 -33.730 1.00 56.72 188 GLN A CA 1
ATOM 1464 C C . GLN A 1 188 ? 55.613 -16.988 -33.821 1.00 56.72 188 GLN A C 1
ATOM 1466 O O . GLN A 1 188 ? 56.215 -15.956 -34.090 1.00 56.72 188 GLN A O 1
ATOM 1471 N N . ALA A 1 189 ? 56.290 -18.101 -33.552 1.00 51.94 189 ALA A N 1
ATOM 1472 C CA . ALA A 1 189 ? 57.721 -18.239 -33.735 1.00 51.94 189 ALA A CA 1
ATOM 1473 C C . ALA A 1 189 ? 57.936 -18.832 -35.131 1.00 51.94 189 ALA A C 1
ATOM 1475 O O . ALA A 1 189 ? 57.873 -20.043 -35.312 1.00 51.94 189 ALA A O 1
ATOM 1476 N N . GLY A 1 190 ? 58.122 -17.966 -36.133 1.00 60.00 190 GLY A N 1
ATOM 1477 C CA . GLY A 1 190 ? 58.518 -18.388 -37.484 1.00 60.00 190 GLY A CA 1
ATOM 1478 C C . GLY A 1 190 ? 57.702 -17.827 -38.649 1.00 60.00 190 GLY A C 1
ATOM 1479 O O . GLY A 1 190 ? 58.049 -18.095 -39.796 1.00 60.00 190 GLY A O 1
ATOM 1480 N N . GLN A 1 191 ? 56.662 -17.019 -38.413 1.00 62.62 191 GLN A N 1
ATOM 1481 C CA . GLN A 1 191 ? 55.991 -16.311 -39.509 1.00 62.62 191 GLN A CA 1
ATOM 1482 C C . GLN A 1 191 ? 56.783 -15.060 -39.907 1.00 62.62 191 GLN A C 1
ATOM 1484 O O . GLN A 1 191 ? 56.559 -13.968 -39.395 1.00 62.62 191 GLN A O 1
ATOM 1489 N N . ASN A 1 192 ? 57.729 -15.228 -40.832 1.00 60.44 192 ASN A N 1
ATOM 1490 C CA . ASN A 1 192 ? 58.390 -14.118 -41.512 1.00 60.44 192 ASN A CA 1
ATOM 1491 C C . ASN A 1 192 ? 57.559 -13.723 -42.746 1.00 60.44 192 ASN A C 1
ATOM 1493 O O . ASN A 1 192 ? 57.762 -14.241 -43.844 1.00 60.44 192 ASN A O 1
ATOM 1497 N N . PHE A 1 193 ? 56.567 -12.848 -42.553 1.00 61.59 193 PHE A N 1
ATOM 1498 C CA . PHE A 1 193 ? 55.822 -12.248 -43.660 1.00 61.59 193 PHE A CA 1
ATOM 1499 C C . PHE A 1 193 ? 56.566 -11.019 -44.182 1.00 61.59 193 PHE A C 1
ATOM 1501 O O . PHE A 1 193 ? 56.351 -9.895 -43.737 1.00 61.59 193 PHE A O 1
ATOM 1508 N N . GLY A 1 194 ? 57.437 -11.248 -45.160 1.00 66.38 194 GLY A N 1
ATOM 1509 C CA . GLY A 1 194 ? 58.058 -10.182 -45.933 1.00 66.38 194 GLY A CA 1
ATOM 1510 C C . GLY A 1 194 ? 59.296 -10.665 -46.668 1.00 66.38 194 GLY A C 1
ATOM 1511 O O . GLY A 1 194 ? 60.330 -10.919 -46.061 1.00 66.38 194 GLY A O 1
ATOM 1512 N N . ALA A 1 195 ? 59.227 -10.765 -47.996 1.00 66.81 195 ALA A N 1
ATOM 1513 C CA . ALA A 1 195 ? 60.435 -10.920 -48.794 1.00 66.81 195 ALA A CA 1
ATOM 1514 C C . ALA A 1 195 ? 61.278 -9.639 -48.665 1.00 66.81 195 ALA A C 1
ATOM 1516 O O . ALA A 1 195 ? 60.859 -8.568 -49.111 1.00 66.81 195 ALA A O 1
ATOM 1517 N N . THR A 1 196 ? 62.465 -9.736 -48.059 1.00 65.50 196 THR A N 1
ATOM 1518 C CA . THR A 1 196 ? 63.426 -8.628 -48.006 1.00 65.50 196 THR A CA 1
ATOM 1519 C C . THR A 1 196 ? 63.767 -8.193 -49.432 1.00 65.50 196 THR A C 1
ATOM 1521 O O . THR A 1 196 ? 64.335 -8.969 -50.205 1.00 65.50 196 THR A O 1
ATOM 1524 N N . ARG A 1 197 ? 63.420 -6.952 -49.800 1.00 63.16 197 ARG A N 1
ATOM 1525 C CA . ARG A 1 197 ? 63.807 -6.356 -51.089 1.00 63.16 197 ARG A CA 1
ATOM 1526 C C . ARG A 1 197 ? 65.333 -6.362 -51.206 1.00 63.16 197 ARG A C 1
ATOM 1528 O O . ARG A 1 197 ? 66.011 -5.653 -50.468 1.00 63.16 197 ARG A O 1
ATOM 1535 N N . LYS A 1 198 ? 65.875 -7.138 -52.148 1.00 64.12 198 LYS A N 1
ATOM 1536 C CA . LYS A 1 198 ? 67.291 -7.058 -52.527 1.00 64.12 198 LYS A CA 1
ATOM 1537 C C . LYS A 1 198 ? 67.515 -5.769 -53.317 1.00 64.12 198 LYS A C 1
ATOM 1539 O O . LYS A 1 198 ? 67.091 -5.675 -54.465 1.00 64.12 198 LYS A O 1
ATOM 1544 N N . ILE A 1 199 ? 68.181 -4.790 -52.711 1.00 68.75 199 ILE A N 1
ATOM 1545 C CA . ILE A 1 199 ? 68.724 -3.635 -53.432 1.00 68.75 199 ILE A CA 1
ATOM 1546 C C . ILE A 1 199 ? 70.082 -4.071 -53.992 1.00 68.75 199 ILE A C 1
ATOM 1548 O O . ILE A 1 199 ? 71.028 -4.294 -53.240 1.00 68.75 199 ILE A O 1
ATOM 1552 N N . LEU A 1 200 ? 70.157 -4.256 -55.309 1.00 68.56 200 LEU A N 1
ATOM 1553 C CA . LEU A 1 200 ? 71.416 -4.478 -56.018 1.00 68.56 200 LEU A CA 1
ATOM 1554 C C . LEU A 1 200 ? 72.169 -3.144 -56.093 1.00 68.56 200 LEU A C 1
ATOM 1556 O O . LEU A 1 200 ? 71.781 -2.256 -56.847 1.00 68.56 200 LEU A O 1
ATOM 1560 N N . LEU A 1 201 ? 73.240 -3.004 -55.312 1.00 62.84 201 LEU A N 1
ATOM 1561 C CA . LEU A 1 201 ? 74.220 -1.931 -55.481 1.00 62.84 201 LEU A CA 1
ATOM 1562 C C . LEU A 1 201 ? 75.175 -2.335 -56.609 1.00 62.84 201 LEU A C 1
ATOM 1564 O O . LEU A 1 201 ? 76.074 -3.153 -56.417 1.00 62.84 201 LEU A O 1
ATOM 1568 N N . GLY A 1 202 ? 74.923 -1.809 -57.806 1.00 56.53 202 GLY A N 1
ATOM 1569 C CA . GLY A 1 202 ? 75.784 -1.962 -58.973 1.00 56.53 202 GLY A CA 1
ATOM 1570 C C . GLY A 1 202 ? 76.542 -0.671 -59.277 1.00 56.53 202 GLY A C 1
ATOM 1571 O O . GLY A 1 202 ? 75.903 0.290 -59.681 1.00 56.53 202 GLY A O 1
ATOM 1572 N N . LYS A 1 203 ? 77.866 -0.745 -59.065 1.00 49.44 203 LYS A N 1
ATOM 1573 C CA . LYS A 1 203 ? 79.013 -0.033 -59.678 1.00 49.44 203 LYS A CA 1
ATOM 1574 C C . LYS A 1 203 ? 78.908 1.461 -59.981 1.00 49.44 203 LYS A C 1
ATOM 1576 O O . LYS A 1 203 ? 78.209 1.824 -60.946 1.00 49.44 203 LYS A O 1
#

pLDDT: mean 71.88, std 18.94, range [27.66, 94.62]

Sequence (203 aa):
MFSRAFFDSPASLCRLNLSHAHWIQADDVSAAAEEVRAYFAFIFNGKITSARLCRTGVSYEDALRDGVLLCKLMNKLQPGLVSKINTSGGDYKMMDNLNQFQKACMKYGVPDVDLFQAVDLMERKNIAQVTNTIFAIGRTTYKHPEWRGPWLGPKPAEENKRAFTEEQLRAGEGLIGLQAGTNKGATQAGQNFGATRKILLGK

Radius of gyration: 30.01 Å; Cα contacts (8 Å, |Δi|>4): 148; chains: 1; bounding box: 101×52×76 Å